Protein AF-A0A3M1B9Y8-F1 (afdb_monomer)

Secondary structure (DSSP, 8-state):
----SS--HHHHHHHHHHHHHHHHHHHHTT-S-SSEEEE--PPPHHHHHHTHHHHHHHHHHHHT--SSSEEEEEEEEETTTEEEEEEEEEEE-SHHHHHHHTT-HHHHHHHHHHHHHHHHH-TTTHHHHTT-HIIIIIS-HHHHHHHHHHHHHHHH-TT----GGG---TT--HHHHHHHHHHHHHHHHHHTT--SS--HHHHTTPPPPPPEEEEE---HHHHHHTTT--EEEEEHHHHHT-----S-----SSHHHHHH-

Sequence (261 aa):
MVKSRWLDPEALIARLCTRCQRQRAAWLRGEGKWPLRFSLGVPTEREAQQHLDWMRQWVEAWNRWSGPGRIEWAERRWSSLGRQQVPERIVFDSPIEAMTACGLEGPWRTAEERLARIRECWPVLAPHAARNWTVLAEWQEEDFERLWQLLDWLLTHPDSGLLIRQLPVPGVDGKWLEGHRRVVTDWLARLQGREGSEDLYALAGLRRLPARLRLRFLDANLRCRLGGLGDIEAPVDDIAALDLPLACVFIVENLQTGLAF

Nearest PDB structures (foldseek):
  8b7f-assembly1_B  TM=7.962E-01  e=9.613E-15  Corynebacterium glutamicum ATCC 13032
  7til-assembly1_B  TM=7.081E-01  e=1.003E-07  Pseudomonas aeruginosa PA14
  7til-assembly1_A  TM=6.936E-01  e=6.756E-07  Pseudomonas aeruginosa PA14
  8q72-assembly1_N  TM=8.453E-01  e=9.403E-04  Escherichia coli
  7t3c-assembly1_C  TM=1.919E-01  e=4.252E+00  Homo sapiens

pLDDT: mean 92.35, std 8.06, range [30.42, 98.62]

Solvent-accessible surface area (backbone atoms only — not comparable to full-atom values): 15239 Å² total; per-residue (Å²): 131,82,77,69,73,51,49,48,73,68,59,43,39,57,53,45,43,56,48,45,74,76,37,47,39,44,44,72,70,74,43,83,79,73,58,44,74,43,75,24,40,70,72,51,67,69,53,39,69,76,35,50,69,58,49,53,51,48,45,49,54,59,71,67,59,82,62,63,51,50,75,43,71,40,84,43,82,32,96,90,72,43,78,42,80,39,61,38,31,41,34,25,76,46,70,62,37,53,32,41,55,58,75,34,44,66,40,46,51,44,27,51,54,50,45,50,54,36,40,71,79,39,56,88,44,30,76,60,52,40,65,38,51,57,66,37,40,67,50,53,68,70,59,47,50,38,50,50,53,47,50,55,50,35,72,76,38,45,70,64,57,40,42,69,80,65,50,95,43,80,86,50,41,68,68,55,42,66,78,42,42,66,60,54,35,59,50,49,26,56,74,69,70,52,85,66,91,71,50,55,45,71,70,39,24,36,40,73,82,73,63,65,44,78,48,72,54,85,51,68,68,61,13,55,76,54,79,59,54,41,73,48,72,44,40,47,70,63,58,72,67,56,92,64,96,73,91,77,83,86,88,64,90,50,66,69,63,54,69,71,106

Foldseek 3Di:
DPPPLADALVNVLVVLVVVCLVCQLQQLVVHDDPWDKDFRHDDDLVVCVVQVVVQVVRQVSVVPDPAAWDFDWDWDADPVPGTDIHGTMTIHGGSLSSCRSNVNNQLSVQLSVLLVVCCVPPVQCSSVSSNVSCLRRVDDPVLNVLLVQVLVQLVVQVQVQAAQCPPPRPPRDPVSCVVCQVVSQCSLCRSVVNPDPDGPCNRSSYHDDADKDWDADPDQVQCVVVVNDGIDIDGPVVVVPDPDPDPDDDDDPDPVVRVVD

Mean predicted aligned error: 7.07 Å

Structure (mmCIF, N/CA/C/O backbone):
data_AF-A0A3M1B9Y8-F1
#
_entry.id   AF-A0A3M1B9Y8-F1
#
loop_
_atom_site.group_PDB
_atom_site.id
_atom_site.type_symbol
_atom_site.label_atom_id
_atom_site.label_alt_id
_atom_site.label_comp_id
_atom_site.label_asym_id
_atom_site.label_entity_id
_atom_site.label_seq_id
_atom_site.pdbx_PDB_ins_code
_atom_site.Cartn_x
_atom_site.Cartn_y
_atom_site.Cartn_z
_atom_site.occupancy
_atom_site.B_iso_or_equiv
_atom_site.auth_seq_id
_atom_site.auth_comp_id
_atom_site.auth_asym_id
_atom_site.auth_atom_id
_atom_site.pdbx_PDB_model_num
ATOM 1 N N . MET A 1 1 ? 0.553 16.809 -26.753 1.00 34.81 1 MET A N 1
ATOM 2 C CA . MET A 1 1 ? 1.989 16.452 -26.743 1.00 34.81 1 MET A CA 1
ATOM 3 C C . MET A 1 1 ? 2.278 15.575 -27.945 1.00 34.81 1 MET A C 1
ATOM 5 O O . MET A 1 1 ? 1.736 14.478 -28.031 1.00 34.81 1 MET A O 1
ATOM 9 N N . VAL A 1 2 ? 3.060 16.079 -28.899 1.00 30.42 2 VAL A N 1
ATOM 10 C CA . VAL A 1 2 ? 3.526 15.295 -30.049 1.00 30.42 2 VAL A CA 1
ATOM 11 C C . VAL A 1 2 ? 4.364 14.145 -29.492 1.00 30.42 2 VAL A C 1
ATOM 13 O O . VAL A 1 2 ? 5.296 14.385 -28.729 1.00 30.42 2 VAL A O 1
ATOM 16 N N . LYS A 1 3 ? 4.004 12.891 -29.795 1.00 42.44 3 LYS A N 1
ATOM 17 C CA . LYS A 1 3 ? 4.869 11.747 -29.482 1.00 42.44 3 LYS A CA 1
ATOM 18 C C . LYS A 1 3 ? 6.193 12.016 -30.185 1.00 42.44 3 LYS A C 1
ATOM 20 O O . LYS A 1 3 ? 6.237 11.905 -31.407 1.00 42.44 3 LYS A O 1
ATOM 25 N N . SER A 1 4 ? 7.238 12.369 -29.434 1.00 55.09 4 SER A N 1
ATOM 26 C CA . SER A 1 4 ? 8.584 12.363 -29.997 1.00 55.09 4 SER A CA 1
ATOM 27 C C . SER A 1 4 ? 8.794 10.982 -30.608 1.00 55.09 4 SER A C 1
ATOM 29 O O . SER A 1 4 ? 8.608 9.954 -29.936 1.00 55.09 4 SER A O 1
ATOM 31 N N . ARG A 1 5 ? 9.037 10.977 -31.921 1.00 73.31 5 ARG A N 1
ATOM 32 C CA . ARG A 1 5 ? 9.241 9.770 -32.727 1.00 73.31 5 ARG A CA 1
ATOM 33 C C . ARG A 1 5 ? 10.506 9.034 -32.290 1.00 73.31 5 ARG A C 1
ATOM 35 O O . ARG A 1 5 ? 10.598 7.829 -32.497 1.00 73.31 5 ARG A O 1
ATOM 42 N N . TRP A 1 6 ? 11.412 9.759 -31.640 1.00 87.25 6 TRP A N 1
ATOM 43 C CA . TRP A 1 6 ? 12.681 9.294 -31.116 1.00 87.25 6 TRP A CA 1
ATOM 44 C C . TRP A 1 6 ? 12.694 9.424 -29.603 1.00 87.25 6 TRP A C 1
ATOM 46 O O . TRP A 1 6 ? 12.270 10.438 -29.042 1.00 87.25 6 TRP A O 1
ATOM 56 N N . LEU A 1 7 ? 13.126 8.361 -28.947 1.00 92.19 7 LEU A N 1
ATOM 57 C CA . LEU A 1 7 ? 13.156 8.266 -27.504 1.00 92.19 7 LEU A CA 1
ATOM 58 C C . LEU A 1 7 ? 14.585 8.509 -27.045 1.00 92.19 7 LEU A C 1
ATOM 60 O O . LEU A 1 7 ? 15.467 7.717 -27.367 1.00 92.19 7 LEU A O 1
ATOM 64 N N . ASP A 1 8 ? 14.817 9.599 -26.330 1.00 92.88 8 ASP A N 1
ATOM 65 C CA . ASP A 1 8 ? 16.015 9.748 -25.510 1.00 92.88 8 ASP A CA 1
ATOM 66 C C . ASP A 1 8 ? 15.822 9.012 -24.162 1.00 92.88 8 ASP A C 1
ATOM 68 O O . ASP A 1 8 ? 14.712 8.538 -23.861 1.00 92.88 8 ASP A O 1
ATOM 72 N N . PRO A 1 9 ? 16.889 8.853 -23.360 1.00 95.00 9 PRO A N 1
ATOM 73 C CA . PRO A 1 9 ? 16.794 8.187 -22.065 1.00 95.00 9 PRO A CA 1
ATOM 74 C C . PRO A 1 9 ? 15.772 8.807 -21.102 1.00 95.00 9 PRO A C 1
ATOM 76 O O . PRO A 1 9 ? 15.058 8.077 -20.416 1.00 95.00 9 PRO A O 1
ATOM 79 N N . GLU A 1 10 ? 15.636 10.132 -21.068 1.00 93.38 10 GLU A N 1
ATOM 80 C CA . GLU A 1 10 ? 14.702 10.817 -20.166 1.00 93.38 10 GLU A CA 1
ATOM 81 C C . GLU A 1 10 ? 13.241 10.525 -20.548 1.00 93.38 10 GLU A C 1
ATOM 83 O O . GLU A 1 10 ? 12.422 10.122 -19.714 1.00 93.38 10 GLU A O 1
ATOM 88 N N . ALA A 1 11 ? 12.920 10.621 -21.838 1.00 93.31 11 ALA A N 1
ATOM 89 C CA . ALA A 1 11 ? 11.615 10.281 -22.382 1.00 93.31 11 ALA A CA 1
ATOM 90 C C . ALA A 1 11 ? 11.293 8.788 -22.218 1.00 93.31 11 ALA A C 1
ATOM 92 O O . ALA A 1 11 ? 10.123 8.431 -22.023 1.00 93.31 11 ALA A O 1
ATOM 93 N N . LEU A 1 12 ? 12.300 7.907 -22.287 1.00 95.12 12 LEU A N 1
ATOM 94 C CA . LEU A 1 12 ? 12.136 6.497 -21.938 1.00 95.12 12 LEU A CA 1
ATOM 95 C C . LEU A 1 12 ? 11.718 6.358 -20.478 1.00 95.12 12 LEU A C 1
ATOM 97 O O . LEU A 1 12 ? 10.695 5.720 -20.223 1.00 95.12 12 LEU A O 1
ATOM 101 N N . ILE A 1 13 ? 12.470 6.948 -19.545 1.00 95.81 13 ILE A N 1
ATOM 102 C CA . ILE A 1 13 ? 12.186 6.849 -18.111 1.00 95.81 13 ILE A CA 1
ATOM 103 C C . ILE A 1 13 ? 10.788 7.374 -17.795 1.00 95.81 13 ILE A C 1
ATOM 105 O O . ILE A 1 13 ? 10.023 6.681 -17.132 1.00 95.81 13 ILE A O 1
ATOM 109 N N . ALA A 1 14 ? 10.376 8.514 -18.352 1.00 95.38 14 ALA A N 1
ATOM 110 C CA . ALA A 1 14 ? 9.024 9.039 -18.152 1.00 95.38 14 ALA A CA 1
ATOM 111 C C . ALA A 1 14 ? 7.926 8.052 -18.612 1.00 95.38 14 ALA A C 1
ATOM 113 O O . ALA A 1 14 ? 6.922 7.827 -17.918 1.00 95.38 14 ALA A O 1
ATOM 114 N N . ARG A 1 15 ? 8.117 7.409 -19.776 1.00 95.19 15 ARG A N 1
ATOM 115 C CA . ARG A 1 15 ? 7.198 6.368 -20.274 1.00 95.19 15 ARG A CA 1
ATOM 116 C C . ARG A 1 15 ? 7.235 5.112 -19.406 1.00 95.19 15 ARG A C 1
ATOM 118 O O . ARG A 1 15 ? 6.181 4.513 -19.179 1.00 95.19 15 ARG A O 1
ATOM 125 N N . LEU A 1 16 ? 8.415 4.717 -18.935 1.00 96.12 16 LEU A N 1
ATOM 126 C CA . LEU A 1 16 ? 8.606 3.553 -18.081 1.00 96.12 16 LEU A CA 1
ATOM 127 C C . LEU A 1 16 ? 7.946 3.771 -16.719 1.00 96.12 16 LEU A C 1
ATOM 129 O O . LEU A 1 16 ? 7.103 2.961 -16.356 1.00 96.12 16 LEU A O 1
ATOM 133 N N . CYS A 1 17 ? 8.172 4.910 -16.058 1.00 96.69 17 CYS A N 1
ATOM 134 C CA . CYS A 1 17 ? 7.520 5.298 -14.802 1.00 96.69 17 CYS A CA 1
ATOM 135 C C . CYS A 1 17 ? 5.992 5.215 -14.909 1.00 96.69 17 CYS A C 1
ATOM 137 O O . CYS A 1 17 ? 5.333 4.612 -14.061 1.00 96.69 17 CYS A O 1
ATOM 139 N N . THR A 1 18 ? 5.421 5.742 -15.998 1.00 96.69 18 THR A N 1
ATOM 140 C CA . THR A 1 18 ? 3.973 5.663 -16.256 1.00 96.69 18 THR A CA 1
ATOM 141 C C . THR A 1 18 ? 3.497 4.210 -16.376 1.00 96.69 18 THR A C 1
ATOM 143 O O . THR A 1 18 ? 2.416 3.853 -15.900 1.00 96.69 18 THR A O 1
ATOM 146 N N . ARG A 1 19 ? 4.284 3.346 -17.027 1.00 96.38 19 ARG A N 1
ATOM 147 C CA . ARG A 1 19 ? 3.964 1.922 -17.175 1.00 96.38 19 ARG A CA 1
ATOM 148 C C . ARG A 1 19 ? 4.102 1.175 -15.848 1.00 96.38 19 ARG A C 1
ATOM 150 O O . ARG A 1 19 ? 3.191 0.421 -15.517 1.00 96.38 19 ARG A O 1
ATOM 157 N N . CYS A 1 20 ? 5.168 1.431 -15.092 1.00 96.50 20 CYS A N 1
ATOM 158 C CA . CYS A 1 20 ? 5.420 0.887 -13.761 1.00 96.50 20 CYS A CA 1
ATOM 159 C C . CYS A 1 20 ? 4.264 1.213 -12.811 1.00 96.50 20 CYS A C 1
ATOM 161 O O . CYS A 1 20 ? 3.666 0.305 -12.246 1.00 96.50 20 CYS A O 1
ATOM 163 N N . GLN A 1 21 ? 3.838 2.476 -12.721 1.00 95.94 21 GLN A N 1
ATOM 164 C CA . GLN A 1 21 ? 2.700 2.876 -11.880 1.00 95.94 21 GLN A CA 1
ATOM 165 C C . GLN A 1 21 ? 1.408 2.113 -12.214 1.00 95.94 21 GLN A C 1
ATOM 167 O O . GLN A 1 21 ? 0.672 1.712 -11.314 1.00 95.94 21 GLN A O 1
ATOM 172 N N . ARG A 1 22 ? 1.139 1.879 -13.505 1.00 96.31 22 ARG A N 1
ATOM 173 C CA . ARG A 1 22 ? -0.069 1.175 -13.970 1.00 96.31 22 ARG A CA 1
ATOM 174 C C . ARG A 1 22 ? -0.002 -0.339 -13.792 1.00 96.31 22 ARG A C 1
ATOM 176 O O . ARG A 1 22 ? -1.044 -0.971 -13.660 1.00 96.31 22 ARG A O 1
ATOM 183 N N . GLN A 1 23 ? 1.191 -0.923 -13.861 1.00 96.69 23 GLN A N 1
ATOM 184 C CA . GLN A 1 23 ? 1.377 -2.374 -13.949 1.00 96.69 23 GLN A CA 1
ATOM 185 C C . GLN A 1 23 ? 2.004 -2.993 -12.696 1.00 96.69 23 GLN A C 1
ATOM 187 O O . GLN A 1 23 ? 1.941 -4.210 -12.564 1.00 96.69 23 GLN A O 1
ATOM 192 N N . ARG A 1 24 ? 2.526 -2.199 -11.749 1.00 96.69 24 ARG A N 1
ATOM 193 C CA . ARG A 1 24 ? 3.191 -2.683 -10.522 1.00 96.69 24 ARG A CA 1
ATOM 194 C C . ARG A 1 24 ? 2.396 -3.760 -9.790 1.00 96.69 24 ARG A C 1
ATOM 196 O O . ARG A 1 24 ? 2.950 -4.785 -9.427 1.00 96.69 24 ARG A O 1
ATOM 203 N N . ALA A 1 25 ? 1.080 -3.582 -9.666 1.00 97.12 25 ALA A N 1
ATOM 204 C CA . ALA A 1 25 ? 0.218 -4.554 -9.002 1.00 97.12 25 ALA A CA 1
ATOM 205 C C . ALA A 1 25 ? 0.116 -5.885 -9.763 1.00 97.12 25 ALA A C 1
ATOM 207 O O . ALA A 1 25 ? 0.020 -6.935 -9.143 1.00 97.12 25 ALA A O 1
ATOM 208 N N . ALA A 1 26 ? 0.101 -5.845 -11.097 1.00 97.19 26 ALA A N 1
ATOM 209 C CA . ALA A 1 26 ? 0.110 -7.044 -11.933 1.00 97.19 26 ALA A CA 1
ATOM 210 C C . ALA A 1 26 ? 1.479 -7.733 -11.867 1.00 97.19 26 ALA A C 1
ATOM 212 O O . ALA A 1 26 ? 1.560 -8.929 -11.613 1.00 97.19 26 ALA A O 1
ATOM 213 N N . TRP A 1 27 ? 2.557 -6.960 -11.985 1.00 97.50 27 TRP A N 1
ATOM 214 C CA . TRP A 1 27 ? 3.925 -7.467 -11.899 1.00 97.50 27 TRP A CA 1
ATOM 215 C C . TRP A 1 27 ? 4.222 -8.136 -10.550 1.00 97.50 27 TRP A C 1
ATOM 217 O O . TRP A 1 27 ? 4.800 -9.216 -10.536 1.00 97.50 27 TRP A O 1
ATOM 227 N N . LEU A 1 28 ? 3.741 -7.575 -9.433 1.00 97.38 28 LEU A N 1
ATOM 228 C CA . LEU A 1 28 ? 3.853 -8.178 -8.094 1.00 97.38 28 LEU A CA 1
ATOM 229 C C . LEU A 1 28 ? 3.115 -9.525 -7.976 1.00 97.38 28 LEU A C 1
ATOM 231 O O . LEU A 1 28 ? 3.475 -10.385 -7.170 1.00 97.38 28 LEU A O 1
ATOM 235 N N . ARG A 1 29 ? 2.074 -9.737 -8.789 1.00 95.44 29 ARG A N 1
ATOM 236 C CA . ARG A 1 29 ? 1.363 -11.021 -8.895 1.00 95.44 29 ARG A CA 1
ATOM 237 C C . ARG A 1 29 ? 2.036 -12.003 -9.862 1.00 95.44 29 ARG A C 1
ATOM 239 O O . ARG A 1 29 ? 1.495 -13.077 -10.092 1.00 95.44 29 ARG A O 1
ATOM 246 N N . GLY A 1 30 ? 3.193 -11.654 -10.428 1.00 94.62 30 GLY A N 1
ATOM 247 C CA . GLY A 1 30 ? 3.855 -12.443 -11.471 1.00 94.62 30 GLY A CA 1
ATOM 248 C C . GLY A 1 30 ? 3.163 -12.350 -12.835 1.00 94.62 30 GLY A C 1
ATOM 249 O O . GLY A 1 30 ? 3.464 -13.126 -13.738 1.00 94.62 30 GLY A O 1
ATOM 250 N N . GLU A 1 31 ? 2.230 -11.412 -13.006 1.00 94.62 31 GLU A N 1
ATOM 251 C CA . GLU A 1 31 ? 1.553 -11.165 -14.275 1.00 94.62 31 GLU A CA 1
ATOM 252 C C . GLU A 1 31 ? 2.365 -10.189 -15.144 1.00 94.62 31 GLU A C 1
ATOM 254 O O . GLU A 1 31 ? 3.222 -9.434 -14.680 1.00 94.62 31 GLU A O 1
ATOM 259 N N . GLY A 1 32 ? 2.037 -10.141 -16.434 1.00 91.56 32 GLY A N 1
ATOM 260 C CA . GLY A 1 32 ? 2.644 -9.222 -17.393 1.00 91.56 32 GLY A CA 1
ATOM 261 C C . GLY A 1 32 ? 3.361 -9.945 -18.525 1.00 91.56 32 GLY A C 1
ATOM 262 O O . GLY A 1 32 ? 3.569 -11.153 -18.501 1.00 91.56 32 GLY A O 1
ATOM 263 N N . LYS A 1 33 ? 3.702 -9.188 -19.569 1.00 94.06 33 LYS A N 1
ATOM 264 C CA . LYS A 1 33 ? 4.445 -9.703 -20.723 1.00 94.06 33 LYS A CA 1
ATOM 265 C C . LYS A 1 33 ? 5.882 -9.219 -20.635 1.00 94.06 33 LYS A C 1
ATOM 267 O O . LYS A 1 33 ? 6.115 -8.016 -20.761 1.00 94.06 33 LYS A O 1
ATOM 272 N N . TRP A 1 34 ? 6.798 -10.163 -20.466 1.00 95.56 34 TRP A N 1
ATOM 273 C CA . TRP A 1 34 ? 8.235 -9.936 -20.388 1.00 95.56 34 TRP A CA 1
ATOM 274 C C . TRP A 1 34 ? 8.958 -10.661 -21.536 1.00 95.56 34 TRP A C 1
ATOM 276 O O . TRP A 1 34 ? 8.451 -11.667 -22.038 1.00 95.56 34 TRP A O 1
ATOM 286 N N . PRO A 1 35 ? 10.102 -10.141 -22.007 1.00 97.19 35 PRO A N 1
ATOM 287 C CA . PRO A 1 35 ? 10.725 -8.894 -21.568 1.00 97.19 35 PRO A CA 1
ATOM 288 C C . PRO A 1 35 ? 10.017 -7.656 -22.153 1.00 97.19 35 PRO A C 1
ATOM 290 O O . PRO A 1 35 ? 9.386 -7.716 -23.220 1.00 97.19 35 PRO A O 1
ATOM 293 N N . LEU A 1 36 ? 10.107 -6.519 -21.457 1.00 97.00 36 LEU A N 1
ATOM 294 C CA . LEU A 1 36 ? 9.589 -5.245 -21.951 1.00 97.00 36 LEU A CA 1
ATOM 295 C C . LEU A 1 36 ? 10.527 -4.681 -23.009 1.00 97.00 36 LEU A C 1
ATOM 297 O O . LEU A 1 36 ? 11.712 -4.503 -22.765 1.00 97.00 36 LEU A O 1
ATOM 301 N N . ARG A 1 37 ? 9.975 -4.346 -24.177 1.00 96.69 37 ARG A N 1
ATOM 302 C CA . ARG A 1 37 ? 10.737 -3.798 -25.303 1.00 96.69 37 ARG A CA 1
ATOM 303 C C . ARG A 1 37 ? 10.236 -2.409 -25.655 1.00 96.69 37 ARG A C 1
ATOM 305 O O . ARG A 1 37 ? 9.051 -2.238 -25.953 1.00 96.69 37 ARG A O 1
ATOM 312 N N . PHE A 1 38 ? 11.143 -1.440 -25.687 1.00 95.38 38 PHE A N 1
ATOM 313 C CA . PHE A 1 38 ? 10.859 -0.082 -26.141 1.00 95.38 38 PHE A CA 1
ATOM 314 C C . PHE A 1 38 ? 11.672 0.200 -27.396 1.00 95.38 38 PHE A C 1
ATOM 316 O O . PHE A 1 38 ? 12.894 0.113 -27.379 1.00 95.38 38 PHE A O 1
ATOM 323 N N . SER A 1 39 ? 10.991 0.520 -28.499 1.00 94.94 39 SER A N 1
ATOM 324 C CA . SER A 1 39 ? 11.681 1.032 -29.683 1.00 94.94 39 SER A CA 1
ATOM 325 C C . SER A 1 39 ? 12.121 2.464 -29.412 1.00 94.94 39 SER A C 1
ATOM 327 O O . SER A 1 39 ? 11.309 3.286 -28.978 1.00 94.94 39 SER A O 1
ATOM 329 N N . LEU A 1 40 ? 13.394 2.743 -29.682 1.00 94.31 40 LEU A N 1
ATOM 330 C CA . LEU A 1 40 ? 13.995 4.058 -29.469 1.00 94.31 40 LEU A CA 1
ATOM 331 C C . LEU A 1 40 ? 13.750 5.002 -30.654 1.00 94.31 40 LEU A C 1
ATOM 333 O O . LEU A 1 40 ? 14.016 6.194 -30.560 1.00 94.31 40 LEU A O 1
ATOM 337 N N . GLY A 1 41 ? 13.159 4.481 -31.735 1.00 89.06 41 GLY A N 1
ATOM 338 C CA . GLY A 1 41 ? 12.857 5.232 -32.944 1.00 89.06 41 GLY A CA 1
ATOM 339 C C . GLY A 1 41 ? 14.120 5.477 -33.756 1.00 89.06 41 GLY A C 1
ATOM 340 O O . GLY A 1 41 ? 14.730 6.532 -33.663 1.00 89.06 41 GLY A O 1
ATOM 341 N N . VAL A 1 42 ? 14.507 4.512 -34.588 1.00 88.38 42 VAL A N 1
ATOM 342 C CA . VAL A 1 42 ? 15.627 4.714 -35.514 1.00 88.38 42 VAL A CA 1
ATOM 343 C C . VAL A 1 42 ? 15.201 5.721 -36.595 1.00 88.38 42 VAL A C 1
ATOM 345 O O . VAL A 1 42 ? 14.176 5.485 -37.247 1.00 88.38 42 VAL A O 1
ATOM 348 N N . PRO A 1 43 ? 15.932 6.835 -36.799 1.00 87.44 43 PRO A N 1
ATOM 349 C CA . PRO A 1 43 ? 15.611 7.792 -37.853 1.00 87.44 43 PRO A CA 1
ATOM 350 C C . PRO A 1 43 ? 15.811 7.174 -39.244 1.00 87.44 43 PRO A C 1
ATOM 352 O O . PRO A 1 43 ? 16.625 6.272 -39.444 1.00 87.44 43 PRO A O 1
ATOM 355 N N . THR A 1 44 ? 15.058 7.665 -40.225 1.00 88.94 44 THR A N 1
ATOM 356 C CA . THR A 1 44 ? 15.329 7.381 -41.644 1.00 88.94 44 THR A CA 1
ATOM 357 C C . THR A 1 44 ? 16.565 8.152 -42.119 1.00 88.94 44 THR A C 1
ATOM 359 O O . THR A 1 44 ? 16.952 9.140 -41.499 1.00 88.94 44 THR A O 1
ATOM 362 N N . GLU A 1 45 ? 17.163 7.756 -43.248 1.00 87.62 45 GLU A N 1
ATOM 363 C CA . GLU A 1 45 ? 18.329 8.456 -43.820 1.00 87.62 45 GLU A CA 1
ATOM 364 C C . GLU A 1 45 ? 18.065 9.956 -44.023 1.00 87.62 45 GLU A C 1
ATOM 366 O O . GLU A 1 45 ? 18.876 10.791 -43.629 1.00 87.62 45 GLU A O 1
ATOM 371 N N . ARG A 1 46 ? 16.890 10.309 -44.559 1.00 88.94 46 ARG A N 1
ATOM 372 C CA . ARG A 1 46 ? 16.484 11.705 -44.775 1.00 88.94 46 ARG A CA 1
ATOM 373 C C . ARG A 1 46 ? 16.396 12.493 -43.466 1.00 88.94 46 ARG A C 1
ATOM 375 O O . ARG A 1 46 ? 16.834 13.636 -43.413 1.00 88.94 46 ARG A O 1
ATOM 382 N N . GLU A 1 47 ? 15.835 11.897 -42.419 1.00 89.12 47 GLU A N 1
ATOM 383 C CA . GLU A 1 47 ? 15.704 12.548 -41.110 1.00 89.12 47 GLU A CA 1
ATOM 384 C C . GLU A 1 47 ? 17.061 12.714 -40.426 1.00 89.12 47 GLU A C 1
ATOM 386 O O . GLU A 1 47 ? 17.338 13.768 -39.860 1.00 89.12 47 GLU A O 1
ATOM 391 N N . ALA A 1 48 ? 17.927 11.703 -40.526 1.00 87.00 48 ALA A N 1
ATOM 392 C CA . ALA A 1 48 ? 19.285 11.767 -40.006 1.00 87.00 48 ALA A CA 1
ATOM 393 C C . ALA A 1 48 ? 20.098 12.884 -40.680 1.00 87.00 48 ALA A C 1
ATOM 395 O O . ALA A 1 48 ? 20.779 13.636 -39.991 1.00 87.00 48 ALA A O 1
ATOM 396 N N . GLN A 1 49 ? 19.976 13.048 -42.004 1.00 87.62 49 GLN A N 1
ATOM 397 C CA . GLN A 1 49 ? 20.608 14.154 -42.737 1.00 87.62 49 GLN A CA 1
ATOM 398 C C . GLN A 1 49 ? 20.091 15.529 -42.290 1.00 87.62 49 GLN A C 1
ATOM 400 O O . GLN A 1 49 ? 20.868 16.472 -42.169 1.00 87.62 49 GLN A O 1
ATOM 405 N N . GLN A 1 50 ? 18.782 15.654 -42.053 1.00 90.19 50 GLN A N 1
ATOM 406 C CA . GLN A 1 50 ? 18.156 16.915 -41.641 1.00 90.19 50 GLN A CA 1
ATOM 407 C C . GLN A 1 50 ? 18.481 17.297 -40.189 1.00 90.19 50 GLN A C 1
ATOM 409 O O . GLN A 1 50 ? 18.429 18.475 -39.842 1.00 90.19 50 GLN A O 1
ATOM 414 N N . HIS A 1 51 ? 18.828 16.319 -39.348 1.00 87.94 51 HIS A N 1
ATOM 415 C CA . HIS A 1 51 ? 19.011 16.490 -37.906 1.00 87.94 51 HIS A CA 1
ATOM 416 C C . HIS A 1 51 ? 20.306 15.830 -37.395 1.00 87.94 51 HIS A C 1
ATOM 418 O O . HIS A 1 51 ? 20.290 15.094 -36.409 1.00 87.94 51 HIS A O 1
ATOM 424 N N . LEU A 1 52 ? 21.440 16.098 -38.053 1.00 86.69 52 LEU A N 1
ATOM 425 C CA . LEU A 1 52 ? 22.727 15.449 -37.751 1.00 86.69 52 LEU A CA 1
ATOM 426 C C . LEU A 1 52 ? 23.209 15.658 -36.312 1.00 86.69 52 LEU A C 1
ATOM 428 O O . LEU A 1 52 ? 23.610 14.697 -35.655 1.00 86.69 52 LEU A O 1
ATOM 432 N N . ASP A 1 53 ? 23.166 16.893 -35.809 1.00 89.25 53 ASP A N 1
ATOM 433 C CA . ASP A 1 53 ? 23.640 17.195 -34.453 1.00 89.25 53 ASP A CA 1
ATOM 434 C C . ASP A 1 53 ? 22.768 16.527 -33.393 1.00 89.25 53 ASP A C 1
ATOM 436 O O . ASP A 1 53 ? 23.284 15.944 -32.439 1.00 89.25 53 ASP A O 1
ATOM 440 N N . TRP A 1 54 ? 21.450 16.533 -33.605 1.00 89.56 54 TRP A N 1
ATOM 441 C CA . TRP A 1 54 ? 20.515 15.814 -32.749 1.00 89.56 54 TRP A CA 1
ATOM 442 C C . TRP A 1 54 ? 20.787 14.305 -32.777 1.00 89.56 54 TRP A C 1
ATOM 444 O O . TRP A 1 54 ? 20.869 13.691 -31.718 1.00 89.56 54 TRP A O 1
ATOM 454 N N . MET A 1 55 ? 20.998 13.707 -33.956 1.00 89.19 55 MET A N 1
ATOM 455 C CA . MET A 1 55 ? 21.289 12.274 -34.079 1.00 89.19 55 MET A CA 1
ATOM 456 C C . MET A 1 55 ? 22.558 11.898 -33.303 1.00 89.19 55 MET A C 1
ATOM 458 O O . MET A 1 55 ? 22.559 10.901 -32.581 1.00 89.19 55 MET A O 1
ATOM 462 N N . ARG A 1 56 ? 23.624 12.702 -33.415 1.00 89.75 56 ARG A N 1
ATOM 463 C CA . ARG A 1 56 ? 24.874 12.494 -32.667 1.00 89.75 56 ARG A CA 1
ATOM 464 C C . ARG A 1 56 ? 24.651 12.576 -31.160 1.00 89.75 56 ARG A C 1
ATOM 466 O O . ARG A 1 56 ? 25.099 11.690 -30.442 1.00 89.75 56 ARG A O 1
ATOM 473 N N . GLN A 1 57 ? 23.937 13.601 -30.689 1.00 92.62 57 GLN A N 1
ATOM 474 C CA . GLN A 1 57 ? 23.615 13.764 -29.267 1.00 92.62 57 GLN A CA 1
ATOM 475 C C . GLN A 1 57 ? 22.749 12.617 -28.741 1.00 92.62 57 GLN A C 1
ATOM 477 O O . GLN A 1 57 ? 22.986 12.121 -27.645 1.00 92.62 57 GLN A O 1
ATOM 482 N N . TRP A 1 58 ? 21.778 12.164 -29.531 1.00 93.94 58 TRP A N 1
ATOM 483 C CA . TRP A 1 58 ? 20.898 11.055 -29.183 1.00 93.94 58 TRP A CA 1
ATOM 484 C C . TRP A 1 58 ? 21.657 9.726 -29.082 1.00 93.94 58 TRP A C 1
ATOM 486 O O . TRP A 1 58 ? 21.519 9.027 -28.080 1.00 93.94 58 TRP A O 1
ATOM 496 N N . VAL A 1 59 ? 22.509 9.396 -30.061 1.00 93.88 59 VAL A N 1
ATOM 497 C CA . VAL A 1 59 ? 23.388 8.211 -29.999 1.00 93.88 59 VAL A CA 1
ATOM 498 C C . VAL A 1 59 ? 24.313 8.283 -28.784 1.00 93.88 59 VAL A C 1
ATOM 500 O O . VAL A 1 59 ? 24.433 7.311 -28.044 1.00 93.88 59 VAL A O 1
ATOM 503 N N . GLU A 1 60 ? 24.927 9.441 -28.543 1.00 94.81 60 GLU A N 1
ATOM 504 C CA . GLU A 1 60 ? 25.827 9.645 -27.409 1.00 94.81 60 GLU A CA 1
ATOM 505 C C . GLU A 1 60 ? 25.106 9.520 -26.058 1.00 94.81 60 GLU A C 1
ATOM 507 O O . GLU A 1 60 ? 25.644 8.928 -25.123 1.00 94.81 60 GLU A O 1
ATOM 512 N N . ALA A 1 61 ? 23.866 10.005 -25.951 1.00 95.38 61 ALA A N 1
ATOM 513 C CA . ALA A 1 61 ? 23.046 9.831 -24.755 1.00 95.38 61 ALA A CA 1
ATOM 514 C C . ALA A 1 61 ? 22.795 8.345 -24.447 1.00 95.38 61 ALA A C 1
ATOM 516 O O . ALA A 1 61 ? 22.866 7.940 -23.288 1.00 95.38 61 ALA A O 1
ATOM 517 N N . TRP A 1 62 ? 22.562 7.522 -25.475 1.00 95.94 62 TRP A N 1
ATOM 518 C CA . TRP A 1 62 ? 22.416 6.072 -25.318 1.00 95.94 62 TRP A CA 1
ATOM 519 C C . TRP A 1 62 ? 23.741 5.346 -25.070 1.00 95.94 62 TRP A C 1
ATOM 521 O O . TRP A 1 62 ? 23.745 4.365 -24.335 1.00 95.94 62 TRP A O 1
ATOM 531 N N . ASN A 1 63 ? 24.868 5.826 -25.601 1.00 95.19 63 ASN A N 1
ATOM 532 C CA . ASN A 1 63 ? 26.192 5.292 -25.250 1.00 95.19 63 ASN A CA 1
ATOM 533 C C . ASN A 1 63 ? 26.542 5.533 -23.775 1.00 95.19 63 ASN A C 1
ATOM 535 O O . ASN A 1 63 ? 27.197 4.704 -23.152 1.00 95.19 63 ASN A O 1
ATOM 539 N N . ARG A 1 64 ? 26.105 6.666 -23.214 1.00 95.81 64 ARG A N 1
ATOM 540 C CA . ARG A 1 64 ? 26.315 7.021 -21.800 1.00 95.81 64 ARG A CA 1
ATOM 541 C C . ARG A 1 64 ? 25.305 6.387 -20.850 1.00 95.81 64 ARG A C 1
ATOM 543 O O . ARG A 1 64 ? 25.424 6.571 -19.641 1.00 95.81 64 ARG A O 1
ATOM 550 N N . TRP A 1 65 ? 24.302 5.683 -21.370 1.00 95.19 65 TRP A N 1
ATOM 551 C CA . TRP A 1 65 ? 23.313 5.011 -20.542 1.00 95.19 65 TRP A CA 1
ATOM 552 C C . TRP A 1 65 ? 23.985 3.954 -19.662 1.00 95.19 65 TRP A C 1
ATOM 554 O O . TRP A 1 65 ? 24.541 2.975 -20.153 1.00 95.19 65 TRP A O 1
ATOM 564 N N . SER A 1 66 ? 23.895 4.150 -18.350 1.00 93.06 66 SER A N 1
ATOM 565 C CA . SER A 1 66 ? 24.405 3.234 -17.325 1.00 93.06 66 SER A CA 1
ATOM 566 C C . SER A 1 66 ? 23.292 2.600 -16.485 1.00 93.06 66 SER A C 1
ATOM 568 O O . SER A 1 66 ? 23.572 1.897 -15.515 1.00 93.06 66 SER A O 1
ATOM 570 N N . GLY A 1 67 ? 22.028 2.868 -16.829 1.00 92.56 67 GLY A N 1
ATOM 571 C CA . GLY A 1 67 ? 20.873 2.294 -16.151 1.00 92.56 67 GLY A CA 1
ATOM 572 C C . GLY A 1 67 ? 20.646 0.822 -16.518 1.00 92.56 67 GLY A C 1
ATOM 573 O O . GLY A 1 67 ? 21.296 0.289 -17.420 1.00 92.56 67 GLY A O 1
ATOM 574 N N . PRO A 1 68 ? 19.702 0.149 -15.843 1.00 95.38 68 PRO A N 1
ATOM 575 C CA . PRO A 1 68 ? 19.386 -1.244 -16.131 1.00 95.38 68 PRO A CA 1
ATOM 576 C C . PRO A 1 68 ? 18.729 -1.397 -17.511 1.00 95.38 68 PRO A C 1
ATOM 578 O O . PRO A 1 68 ? 18.293 -0.425 -18.137 1.00 95.38 68 PRO A O 1
ATOM 581 N N . GLY A 1 69 ? 18.636 -2.645 -17.963 1.00 95.75 69 GLY A N 1
ATOM 582 C CA . GLY A 1 69 ? 18.145 -3.000 -19.288 1.00 95.75 69 GLY A CA 1
ATOM 583 C C . GLY A 1 69 ? 19.250 -3.027 -20.346 1.00 95.75 69 GLY A C 1
ATOM 584 O O . GLY A 1 69 ? 20.243 -2.301 -20.289 1.00 95.75 69 GLY A O 1
ATOM 585 N N . ARG A 1 70 ? 19.073 -3.894 -21.343 1.00 96.81 70 ARG A N 1
ATOM 586 C CA . ARG A 1 70 ? 20.016 -4.082 -22.448 1.00 96.81 70 ARG A CA 1
ATOM 587 C C . ARG A 1 70 ? 19.614 -3.233 -23.646 1.00 96.81 70 ARG A C 1
ATOM 589 O O . ARG A 1 70 ? 18.496 -3.356 -24.146 1.00 96.81 70 ARG A O 1
ATOM 596 N N . ILE A 1 71 ? 20.546 -2.428 -24.151 1.00 97.19 71 ILE A N 1
ATOM 597 C CA . ILE A 1 71 ? 20.371 -1.701 -25.413 1.00 97.19 71 ILE A CA 1
ATOM 598 C C . ILE A 1 71 ? 20.743 -2.622 -26.577 1.00 97.19 71 ILE A C 1
ATOM 600 O O . ILE A 1 71 ? 21.843 -3.171 -26.634 1.00 97.19 71 ILE A O 1
ATOM 604 N N . GLU A 1 72 ? 19.819 -2.773 -27.518 1.00 97.06 72 GLU A N 1
ATOM 605 C CA . GLU A 1 72 ? 20.032 -3.453 -28.790 1.00 97.06 72 GLU A CA 1
ATOM 606 C C . GLU A 1 72 ? 20.420 -2.410 -29.842 1.00 97.06 72 GLU A C 1
ATOM 608 O O . GLU A 1 72 ? 19.640 -1.513 -30.178 1.00 97.06 72 GLU A O 1
ATOM 613 N N . TRP A 1 73 ? 21.648 -2.527 -30.343 1.00 96.31 73 TRP A N 1
ATOM 614 C CA . TRP A 1 73 ? 22.216 -1.652 -31.364 1.00 96.31 73 TRP A CA 1
ATOM 615 C C . TRP A 1 73 ? 22.078 -2.278 -32.747 1.00 96.31 73 TRP A C 1
ATOM 617 O O . TRP A 1 73 ? 22.208 -3.493 -32.905 1.00 96.31 73 TRP A O 1
ATOM 627 N N . ALA A 1 74 ? 21.844 -1.443 -33.756 1.00 94.00 74 ALA A N 1
ATOM 628 C CA . ALA A 1 74 ? 21.730 -1.881 -35.136 1.00 94.00 74 ALA A CA 1
ATOM 629 C C . ALA A 1 74 ? 22.659 -1.0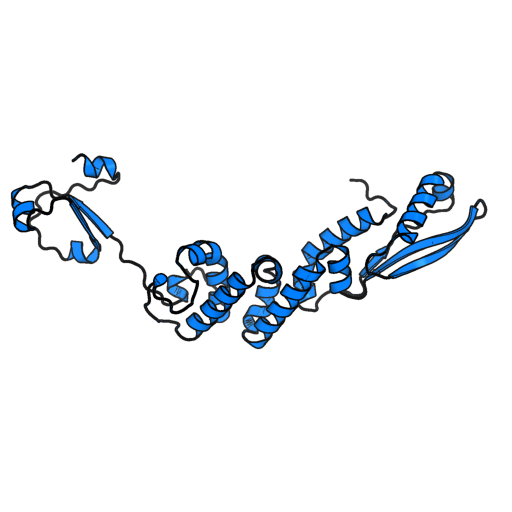85 -36.058 1.00 94.00 74 ALA A C 1
ATOM 631 O O . ALA A 1 74 ? 22.713 0.146 -36.003 1.00 94.00 74 ALA A O 1
ATOM 632 N N . GLU A 1 75 ? 23.320 -1.791 -36.979 1.00 94.81 75 GLU A N 1
ATOM 633 C CA . GLU A 1 75 ? 24.042 -1.159 -38.082 1.00 94.81 75 GLU A CA 1
ATOM 634 C C . GLU A 1 75 ? 23.031 -0.682 -39.140 1.00 94.81 75 GLU A C 1
ATOM 636 O O . GLU A 1 75 ? 22.139 -1.421 -39.579 1.00 94.81 75 GLU A O 1
ATOM 641 N N . ARG A 1 76 ? 23.174 0.569 -39.575 1.00 91.31 76 ARG A N 1
ATOM 642 C CA . ARG A 1 76 ? 22.465 1.152 -40.715 1.00 91.31 76 ARG A CA 1
ATOM 643 C C . ARG A 1 76 ? 23.467 1.614 -41.756 1.00 91.31 76 ARG A C 1
ATOM 645 O O . ARG A 1 76 ? 24.487 2.214 -41.435 1.00 91.31 76 ARG A O 1
ATOM 652 N N . ARG A 1 77 ? 23.168 1.313 -43.019 1.00 91.44 77 ARG A 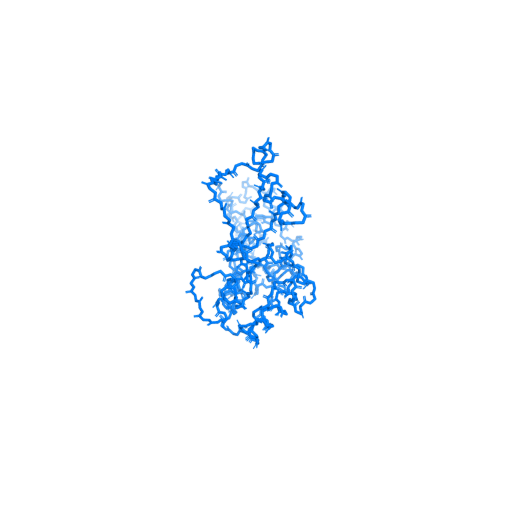N 1
ATOM 653 C CA . ARG A 1 77 ? 23.955 1.745 -44.174 1.00 91.44 77 ARG A CA 1
ATOM 654 C C . ARG A 1 77 ? 23.146 2.770 -44.937 1.00 91.44 77 ARG A C 1
ATOM 656 O O . ARG A 1 77 ? 22.126 2.426 -45.527 1.00 91.44 77 ARG A O 1
ATOM 663 N N . TRP A 1 78 ? 23.603 4.009 -44.893 1.00 90.50 78 TRP A N 1
ATOM 664 C CA . TRP A 1 78 ? 22.997 5.130 -45.591 1.00 90.50 78 TRP A CA 1
ATOM 665 C C . TRP A 1 78 ? 23.941 5.612 -46.678 1.00 90.50 78 TRP A C 1
ATOM 667 O O . TRP A 1 78 ? 25.145 5.729 -46.461 1.00 90.50 78 TRP A O 1
ATOM 677 N N . SER A 1 79 ? 23.396 5.870 -47.858 1.00 86.62 79 SER A N 1
ATOM 678 C CA . SER A 1 79 ? 24.165 6.319 -49.017 1.00 86.62 79 SER A CA 1
ATOM 679 C C . SER A 1 79 ? 24.945 7.611 -48.756 1.00 86.62 79 SER A C 1
ATOM 681 O O . SER A 1 79 ? 26.082 7.736 -49.203 1.00 86.62 79 SER A O 1
ATOM 683 N N . SER A 1 80 ? 24.384 8.536 -47.975 1.00 86.19 80 SER A N 1
ATOM 684 C CA . SER A 1 80 ? 25.001 9.834 -47.686 1.00 86.19 80 SER A CA 1
ATOM 685 C C . SER A 1 80 ? 25.849 9.863 -46.412 1.00 86.19 80 SER A C 1
ATOM 687 O O . SER A 1 80 ? 26.715 10.718 -46.268 1.00 86.19 80 SER A O 1
ATOM 689 N N . LEU A 1 81 ? 25.549 8.992 -45.445 1.00 83.62 81 LEU A N 1
ATOM 690 C CA . LEU A 1 81 ? 26.143 9.008 -44.098 1.00 83.62 81 LEU A CA 1
ATOM 691 C C . LEU A 1 81 ? 26.986 7.759 -43.808 1.00 83.62 81 LEU A C 1
ATOM 693 O O . LEU A 1 81 ? 27.545 7.625 -42.721 1.00 83.62 81 LEU A O 1
ATOM 697 N N . GLY A 1 82 ? 27.096 6.844 -44.769 1.00 90.12 82 GLY A N 1
ATOM 698 C CA . GLY A 1 82 ? 27.857 5.610 -44.640 1.00 90.12 82 GLY A CA 1
ATOM 699 C C . GLY A 1 82 ? 27.268 4.652 -43.604 1.00 90.12 82 GLY A C 1
ATOM 700 O O . GLY A 1 82 ? 26.051 4.525 -43.457 1.00 90.12 82 GLY A O 1
ATOM 701 N N . ARG A 1 83 ? 28.152 3.928 -42.910 1.00 92.00 83 ARG A N 1
ATOM 702 C CA . ARG A 1 83 ? 27.785 2.992 -41.840 1.00 92.00 83 ARG A CA 1
ATOM 703 C C . ARG A 1 83 ? 27.591 3.753 -40.533 1.00 92.00 83 ARG A C 1
ATOM 705 O O . ARG A 1 83 ? 28.501 4.442 -40.089 1.00 92.00 83 ARG A O 1
ATOM 712 N N . GLN A 1 84 ? 26.430 3.586 -39.916 1.00 91.62 84 GLN A N 1
ATOM 713 C CA . GLN A 1 84 ? 26.063 4.193 -38.642 1.00 91.62 84 GLN A CA 1
ATOM 714 C C . GLN A 1 84 ? 25.611 3.099 -37.674 1.00 91.62 84 GLN A C 1
ATOM 716 O O . GLN A 1 84 ? 24.790 2.258 -38.039 1.00 91.62 84 GLN A O 1
ATOM 721 N N . GLN A 1 85 ? 26.135 3.107 -36.449 1.00 93.56 85 GLN A N 1
ATOM 722 C CA . GLN A 1 85 ? 25.604 2.300 -35.349 1.00 93.56 85 GLN A CA 1
ATOM 723 C C . GLN A 1 85 ? 24.589 3.144 -34.588 1.00 93.56 85 GLN A C 1
ATOM 725 O O . GLN A 1 85 ? 24.916 4.235 -34.122 1.00 93.56 85 GLN A O 1
ATOM 730 N N . VAL A 1 86 ? 23.353 2.662 -34.497 1.00 93.69 86 VAL A N 1
ATOM 731 C CA . VAL A 1 86 ? 22.249 3.398 -33.870 1.00 93.69 86 VAL A CA 1
ATOM 732 C C . VAL A 1 86 ? 21.535 2.529 -32.838 1.00 93.69 86 VAL A C 1
ATOM 734 O O . VAL A 1 86 ? 21.365 1.328 -33.069 1.00 93.69 86 VAL A O 1
ATOM 737 N N . PRO A 1 87 ? 21.095 3.107 -31.711 1.00 95.88 87 PRO A N 1
ATOM 738 C CA . PRO A 1 87 ? 20.364 2.365 -30.700 1.00 95.88 87 PRO A CA 1
ATOM 739 C C . PRO A 1 87 ? 18.947 2.104 -31.229 1.00 95.88 87 PRO A C 1
ATOM 741 O O . PRO A 1 87 ? 18.204 3.022 -31.577 1.00 95.88 87 PRO A O 1
ATOM 744 N N . GLU A 1 88 ? 18.568 0.835 -31.361 1.00 95.38 88 GLU A N 1
ATOM 745 C CA . GLU A 1 88 ? 17.297 0.447 -31.977 1.00 95.38 88 GLU A CA 1
ATOM 746 C C . GLU A 1 88 ? 16.203 0.247 -30.928 1.00 95.38 88 GLU A C 1
ATOM 748 O O . GLU A 1 88 ? 15.065 0.724 -31.081 1.00 95.38 88 GLU A O 1
ATOM 753 N N . ARG A 1 89 ? 16.542 -0.474 -29.856 1.00 96.50 89 ARG A N 1
ATOM 754 C CA . ARG A 1 89 ? 15.622 -0.832 -28.775 1.00 96.50 89 ARG A CA 1
ATOM 755 C C . ARG A 1 89 ? 16.354 -0.874 -27.441 1.00 96.50 89 ARG A C 1
ATOM 757 O O . ARG A 1 89 ? 17.551 -1.123 -27.396 1.00 96.50 89 ARG A O 1
ATOM 764 N N . ILE A 1 90 ? 15.605 -0.715 -26.359 1.00 97.25 90 ILE A N 1
ATOM 765 C CA . ILE A 1 90 ? 16.028 -1.154 -25.027 1.00 97.25 90 ILE A CA 1
ATOM 766 C C . ILE A 1 90 ? 15.091 -2.261 -24.539 1.00 97.25 90 ILE A C 1
ATOM 768 O O . ILE A 1 90 ? 13.878 -2.231 -24.807 1.00 97.25 90 ILE A O 1
ATOM 772 N N . VAL A 1 91 ? 15.665 -3.242 -23.849 1.00 98.12 91 VAL A N 1
ATOM 773 C CA . VAL A 1 91 ? 14.985 -4.431 -23.340 1.00 98.12 91 VAL A CA 1
ATOM 774 C C . VAL A 1 91 ? 15.189 -4.529 -21.832 1.00 98.12 91 VAL A C 1
ATOM 776 O O . VAL A 1 91 ? 16.323 -4.489 -21.372 1.00 98.12 91 VAL A O 1
ATOM 779 N N . PHE A 1 92 ? 14.094 -4.662 -21.086 1.00 98.19 92 PHE A N 1
ATOM 780 C CA . PHE A 1 92 ? 14.108 -4.969 -19.654 1.00 98.19 92 PHE A CA 1
ATOM 781 C C . PHE A 1 92 ? 13.584 -6.388 -19.462 1.00 98.19 92 PHE A C 1
ATOM 783 O O . PHE A 1 92 ? 12.437 -6.674 -19.833 1.00 98.19 92 PHE A O 1
ATOM 790 N N . ASP A 1 93 ? 14.411 -7.268 -18.911 1.00 97.38 93 ASP A N 1
ATOM 791 C CA . ASP A 1 93 ? 14.117 -8.696 -18.815 1.00 97.38 93 ASP A CA 1
ATOM 792 C C . ASP A 1 93 ? 13.182 -9.031 -17.648 1.00 97.38 93 ASP A C 1
ATOM 794 O O . ASP A 1 93 ? 12.467 -10.035 -17.695 1.00 97.38 93 ASP A O 1
ATOM 798 N N . SER A 1 94 ? 13.097 -8.152 -16.646 1.00 97.00 94 SER A N 1
ATOM 799 C CA . SER A 1 94 ? 12.311 -8.383 -15.433 1.00 97.00 94 SER A CA 1
ATOM 800 C C . SER A 1 94 ? 11.671 -7.109 -14.851 1.00 97.00 94 SER A C 1
ATOM 802 O O . SER A 1 94 ? 12.114 -5.992 -15.148 1.00 97.00 94 SER A O 1
ATOM 804 N N . PRO A 1 95 ? 10.638 -7.253 -13.988 1.00 97.50 95 PRO A N 1
ATOM 805 C CA . PRO A 1 95 ? 10.051 -6.137 -13.245 1.00 97.50 95 PRO A CA 1
ATOM 806 C C . PRO A 1 95 ? 11.068 -5.311 -12.462 1.00 97.50 95 PRO A C 1
ATOM 808 O O . PRO A 1 95 ? 11.008 -4.083 -12.520 1.00 97.50 95 PRO A O 1
ATOM 811 N N . ILE A 1 96 ? 12.014 -5.967 -11.781 1.00 97.38 96 ILE A N 1
ATOM 812 C CA . ILE A 1 96 ? 13.025 -5.284 -10.970 1.00 97.38 96 ILE A CA 1
ATOM 813 C C . ILE A 1 96 ? 13.878 -4.346 -11.827 1.00 97.38 96 ILE A C 1
ATOM 815 O O . ILE A 1 96 ? 14.048 -3.196 -11.451 1.00 97.38 96 ILE A O 1
ATOM 819 N N . GLU A 1 97 ? 14.307 -4.751 -13.027 1.00 97.75 97 GLU A N 1
ATOM 820 C CA . GLU A 1 97 ? 15.076 -3.867 -13.914 1.00 97.75 97 GLU A CA 1
ATOM 821 C C . GLU A 1 97 ? 14.278 -2.624 -14.323 1.00 97.75 97 GLU A C 1
ATOM 823 O O . GLU A 1 97 ? 14.802 -1.508 -14.314 1.00 97.75 97 GLU A O 1
ATOM 828 N N . ALA A 1 98 ? 12.994 -2.800 -14.652 1.00 97.50 98 ALA A N 1
ATOM 829 C CA . ALA A 1 98 ? 12.116 -1.688 -15.001 1.00 97.50 98 ALA A CA 1
ATOM 830 C C . ALA A 1 98 ? 11.904 -0.728 -13.816 1.00 97.50 98 ALA A C 1
ATOM 832 O O . ALA A 1 98 ? 11.875 0.488 -14.003 1.00 97.50 98 ALA A O 1
ATOM 833 N N . MET A 1 99 ? 11.774 -1.259 -12.599 1.00 97.81 99 MET A N 1
AT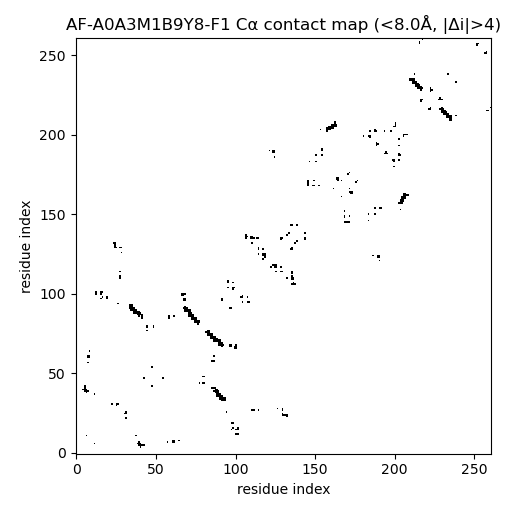OM 834 C CA . MET A 1 99 ? 11.613 -0.462 -11.381 1.00 97.81 99 MET A CA 1
ATOM 835 C C . MET A 1 99 ? 12.911 0.238 -10.975 1.00 97.81 99 MET A C 1
ATOM 837 O O . MET A 1 99 ? 12.871 1.420 -10.636 1.00 97.81 99 MET A O 1
ATOM 841 N N . THR A 1 100 ? 14.061 -0.431 -11.081 1.00 98.00 100 THR A N 1
ATOM 842 C CA . THR A 1 100 ? 15.386 0.158 -10.842 1.00 98.00 100 THR A CA 1
ATOM 843 C C . THR A 1 100 ? 15.654 1.314 -11.804 1.00 98.00 100 THR A C 1
ATOM 845 O O . THR A 1 100 ? 16.101 2.369 -11.360 1.00 98.00 100 THR A O 1
ATOM 848 N N . ALA A 1 101 ? 15.291 1.194 -13.089 1.00 96.88 101 ALA A N 1
ATOM 849 C CA . ALA A 1 101 ? 15.382 2.310 -14.039 1.00 96.88 101 ALA A CA 1
ATOM 850 C C . ALA A 1 101 ? 14.545 3.527 -13.604 1.00 96.88 101 ALA A C 1
ATOM 852 O O . ALA A 1 101 ? 14.918 4.664 -13.875 1.00 96.88 101 ALA A O 1
ATOM 853 N N . CYS A 1 102 ? 13.433 3.304 -12.904 1.00 96.75 102 CYS A N 1
ATOM 854 C CA . CYS A 1 102 ? 12.593 4.361 -12.343 1.00 96.75 102 CYS A CA 1
ATOM 855 C C . CYS A 1 102 ? 13.062 4.870 -10.966 1.00 96.75 102 CYS A C 1
ATOM 857 O O . CYS A 1 102 ? 12.363 5.689 -10.372 1.00 96.75 102 CYS A O 1
ATOM 859 N N . GLY A 1 103 ? 14.188 4.382 -10.432 1.00 96.75 103 GLY A N 1
ATOM 860 C CA . GLY A 1 103 ? 14.656 4.714 -9.082 1.00 96.75 103 GLY A CA 1
ATOM 861 C C . GLY A 1 103 ? 13.830 4.072 -7.960 1.00 96.75 103 GLY A C 1
ATOM 862 O O . GLY A 1 103 ? 13.824 4.570 -6.839 1.00 96.75 103 GLY A O 1
ATOM 863 N N . LEU A 1 104 ? 13.109 2.985 -8.252 1.00 97.38 104 LEU A N 1
ATOM 864 C CA . LEU A 1 104 ? 12.176 2.319 -7.335 1.00 97.38 104 LEU A CA 1
ATOM 865 C C . LEU A 1 104 ? 12.642 0.915 -6.920 1.00 97.38 104 LEU A C 1
ATOM 867 O O . LEU A 1 104 ? 11.810 0.087 -6.559 1.00 97.38 104 LEU A O 1
ATOM 871 N N . GLU A 1 105 ? 13.949 0.637 -6.955 1.00 97.69 105 GLU A N 1
ATOM 872 C CA . GLU A 1 105 ? 14.494 -0.677 -6.579 1.00 97.69 105 GLU A CA 1
ATOM 873 C C . GLU A 1 105 ? 14.150 -1.058 -5.132 1.00 97.69 105 GLU A C 1
ATOM 875 O O . GLU A 1 105 ? 13.553 -2.105 -4.900 1.00 97.69 105 GLU A O 1
ATOM 880 N N . GLY A 1 106 ? 14.484 -0.192 -4.168 1.00 98.12 106 GLY A N 1
ATOM 881 C CA . GLY A 1 106 ? 14.204 -0.421 -2.746 1.00 98.12 106 GLY A CA 1
ATOM 882 C C . GLY A 1 106 ? 12.711 -0.640 -2.470 1.00 98.12 106 GLY A C 1
ATOM 883 O O . GLY A 1 106 ? 12.347 -1.719 -2.009 1.00 98.12 106 GLY A O 1
ATOM 884 N N . PRO A 1 107 ? 11.830 0.315 -2.837 1.00 98.19 107 PRO A N 1
ATOM 885 C CA . PRO A 1 107 ? 10.383 0.159 -2.679 1.00 98.19 107 PRO A CA 1
ATOM 886 C C . PRO A 1 107 ? 9.817 -1.104 -3.345 1.00 98.19 107 PRO A C 1
ATOM 888 O O . PRO A 1 107 ? 8.890 -1.716 -2.818 1.00 98.19 107 PRO A O 1
ATOM 891 N N . TRP A 1 108 ? 10.358 -1.513 -4.499 1.00 98.38 108 TRP A N 1
ATOM 892 C CA . TRP A 1 108 ? 9.939 -2.745 -5.169 1.00 98.38 108 TRP A CA 1
ATOM 893 C C . TRP A 1 108 ? 10.314 -3.995 -4.373 1.00 98.38 108 TRP A C 1
ATOM 895 O O . TRP A 1 108 ? 9.446 -4.839 -4.159 1.00 98.38 108 TRP A O 1
ATOM 905 N N . ARG A 1 109 ? 11.558 -4.093 -3.888 1.00 98.25 109 ARG A N 1
ATOM 906 C CA . ARG A 1 109 ? 11.999 -5.236 -3.073 1.00 98.25 109 ARG A CA 1
ATOM 907 C C . ARG A 1 109 ? 11.197 -5.352 -1.780 1.00 98.25 109 ARG A C 1
ATOM 909 O O . ARG A 1 109 ? 10.696 -6.431 -1.484 1.00 98.25 109 ARG A O 1
ATOM 916 N N . THR A 1 110 ? 10.971 -4.238 -1.081 1.00 98.56 110 THR A N 1
ATOM 917 C CA . THR A 1 110 ? 10.114 -4.214 0.117 1.00 98.56 110 THR A CA 1
ATOM 918 C C . THR A 1 110 ? 8.700 -4.706 -0.199 1.00 98.56 110 THR A C 1
ATOM 920 O O . THR A 1 110 ? 8.132 -5.502 0.550 1.00 98.56 110 THR A O 1
ATOM 923 N N . ALA A 1 111 ? 8.136 -4.301 -1.342 1.00 98.56 111 ALA A N 1
ATOM 924 C CA . ALA A 1 111 ? 6.819 -4.768 -1.756 1.00 98.56 111 ALA A CA 1
ATOM 925 C C . ALA A 1 111 ? 6.785 -6.266 -2.087 1.00 98.56 111 ALA A C 1
ATOM 927 O O . ALA A 1 111 ? 5.801 -6.928 -1.755 1.00 98.56 111 ALA A O 1
ATOM 928 N N . GLU A 1 112 ? 7.828 -6.803 -2.725 1.00 98.25 112 GLU A N 1
ATOM 929 C CA . GLU A 1 112 ? 7.963 -8.239 -2.992 1.00 98.25 112 GLU A CA 1
ATOM 930 C C . GLU A 1 112 ? 8.064 -9.046 -1.694 1.00 98.25 112 GLU A C 1
ATOM 932 O O . GLU A 1 112 ? 7.328 -10.020 -1.532 1.00 98.25 112 GLU A O 1
ATOM 937 N N . GLU A 1 113 ? 8.905 -8.615 -0.754 1.00 98.31 113 GLU A N 1
ATOM 938 C CA . GLU A 1 113 ? 9.106 -9.260 0.550 1.00 98.31 113 GLU A CA 1
ATOM 939 C C . GLU A 1 113 ? 7.815 -9.273 1.378 1.00 98.31 113 GLU A C 1
ATOM 941 O O . GLU A 1 113 ? 7.347 -10.332 1.811 1.00 98.31 113 GLU A O 1
ATOM 946 N N . ARG A 1 114 ? 7.173 -8.109 1.535 1.00 98.62 114 ARG A N 1
ATOM 947 C CA . ARG A 1 114 ? 5.911 -7.988 2.278 1.00 98.62 114 ARG A CA 1
ATOM 948 C C . ARG A 1 114 ? 4.793 -8.793 1.623 1.00 98.62 114 ARG A C 1
ATOM 950 O O . ARG A 1 114 ? 4.029 -9.462 2.319 1.00 98.62 114 ARG A O 1
ATOM 957 N N . LEU A 1 115 ? 4.691 -8.776 0.292 1.00 98.50 115 LEU A N 1
ATOM 958 C CA . LEU A 1 115 ? 3.681 -9.565 -0.414 1.00 98.50 115 LEU A CA 1
ATOM 959 C C . LEU A 1 115 ? 3.949 -11.071 -0.317 1.00 98.50 115 LEU A C 1
ATOM 961 O O . LEU A 1 115 ? 2.988 -11.835 -0.232 1.00 98.50 115 LEU A O 1
ATOM 965 N N . ALA A 1 116 ? 5.211 -11.506 -0.324 1.00 98.25 116 ALA A N 1
ATOM 966 C CA . ALA A 1 116 ? 5.571 -12.905 -0.118 1.00 98.25 116 ALA A CA 1
ATOM 967 C C . ALA A 1 116 ? 5.126 -13.383 1.270 1.00 98.25 116 ALA A C 1
ATOM 969 O O . ALA A 1 116 ? 4.415 -14.384 1.361 1.00 98.25 116 ALA A O 1
ATOM 970 N N . ARG A 1 117 ? 5.420 -12.605 2.320 1.00 98.25 117 ARG A N 1
ATOM 971 C CA . ARG A 1 117 ? 4.971 -12.883 3.693 1.00 98.25 117 ARG A CA 1
ATOM 972 C C . ARG A 1 117 ? 3.441 -12.930 3.803 1.00 98.25 117 ARG A C 1
ATOM 974 O O . ARG A 1 117 ? 2.886 -13.857 4.386 1.00 98.25 117 ARG A O 1
ATOM 981 N N . ILE A 1 118 ? 2.734 -11.978 3.182 1.00 98.44 118 ILE A N 1
ATOM 982 C CA . ILE A 1 118 ? 1.259 -11.988 3.130 1.00 98.44 118 ILE A CA 1
ATOM 983 C C . ILE A 1 118 ? 0.743 -13.225 2.393 1.00 98.44 118 ILE A C 1
ATOM 985 O O . ILE A 1 118 ? -0.240 -13.816 2.818 1.00 98.44 118 ILE A O 1
ATOM 989 N N . ARG A 1 119 ? 1.373 -13.633 1.289 1.00 97.75 119 ARG A N 1
ATOM 990 C CA . ARG A 1 119 ? 0.955 -14.813 0.521 1.00 97.75 119 ARG A CA 1
ATOM 991 C C . ARG A 1 119 ? 1.130 -16.105 1.313 1.00 97.75 119 ARG A C 1
ATOM 993 O O . ARG A 1 119 ? 0.324 -17.010 1.133 1.00 97.75 119 ARG A O 1
ATOM 1000 N N . GLU A 1 120 ? 2.152 -16.175 2.158 1.00 98.00 120 GLU A N 1
ATOM 1001 C CA . GLU A 1 120 ? 2.417 -17.318 3.028 1.00 98.00 120 GLU A CA 1
ATOM 1002 C C . GLU A 1 120 ? 1.394 -17.421 4.168 1.00 98.00 120 GLU A C 1
ATOM 1004 O O . GLU A 1 120 ? 0.787 -18.475 4.343 1.00 98.00 120 GLU A O 1
ATOM 1009 N N . CYS A 1 121 ? 1.142 -16.333 4.904 1.00 97.75 121 CYS A N 1
ATOM 1010 C CA . CYS A 1 121 ? 0.251 -16.384 6.072 1.00 97.75 121 CYS A CA 1
ATOM 1011 C C . CYS A 1 121 ? -1.228 -16.165 5.729 1.00 97.75 121 CYS A C 1
ATOM 1013 O O . CYS A 1 121 ? -2.105 -16.775 6.337 1.00 97.75 121 CYS A O 1
ATOM 1015 N N . TRP A 1 122 ? -1.521 -15.316 4.742 1.00 97.81 122 TRP A N 1
ATOM 1016 C CA . TRP A 1 122 ? -2.874 -14.913 4.354 1.00 97.81 122 TRP A CA 1
ATOM 1017 C C . TRP A 1 122 ? -3.086 -14.950 2.826 1.00 97.81 122 TRP A C 1
ATOM 1019 O O . TRP A 1 122 ? -3.288 -13.904 2.193 1.00 97.81 122 TRP A O 1
ATOM 1029 N N . PRO A 1 123 ? -3.114 -16.145 2.198 1.00 96.94 123 PRO A N 1
ATOM 1030 C CA . PRO A 1 123 ? -3.212 -16.285 0.741 1.00 96.94 123 PRO A CA 1
ATOM 1031 C C . PRO A 1 123 ? -4.392 -15.531 0.105 1.00 96.94 123 PRO A C 1
ATOM 1033 O O . PRO A 1 123 ? -4.247 -14.955 -0.974 1.00 96.94 123 PRO A O 1
ATOM 1036 N N . VAL A 1 124 ? -5.543 -15.483 0.789 1.00 96.56 124 VAL A N 1
ATOM 1037 C CA . VAL A 1 124 ? -6.761 -14.769 0.348 1.00 96.56 124 VAL A CA 1
ATOM 1038 C C . VAL A 1 124 ? -6.533 -13.260 0.208 1.00 96.56 124 VAL A C 1
ATOM 1040 O O . VAL A 1 124 ? -7.123 -12.620 -0.662 1.00 96.56 124 VAL A O 1
ATOM 1043 N N . LEU A 1 125 ? -5.650 -12.679 1.022 1.00 97.25 125 LEU A N 1
ATOM 1044 C CA . LEU A 1 125 ? -5.373 -11.247 1.008 1.00 97.25 125 LEU A CA 1
ATOM 1045 C C . LEU A 1 125 ? -4.380 -10.853 -0.091 1.00 97.25 125 LEU A C 1
ATOM 1047 O O . LEU A 1 125 ? -4.435 -9.725 -0.583 1.00 97.25 125 LEU A O 1
ATOM 1051 N N . ALA A 1 126 ? -3.492 -11.757 -0.514 1.00 97.31 126 ALA A N 1
ATOM 1052 C CA . ALA A 1 126 ? -2.380 -11.436 -1.412 1.00 97.31 126 ALA A CA 1
ATOM 1053 C C . ALA A 1 126 ? -2.791 -10.741 -2.733 1.00 97.31 126 ALA A C 1
ATOM 1055 O O . ALA A 1 126 ? -2.167 -9.733 -3.083 1.00 97.31 126 ALA A O 1
ATOM 1056 N N . PRO A 1 127 ? -3.841 -11.172 -3.468 1.00 95.75 127 PRO A N 1
ATOM 1057 C CA . PRO A 1 127 ? -4.253 -10.491 -4.700 1.00 95.75 127 PRO A CA 1
ATOM 1058 C C . PRO A 1 127 ? -4.685 -9.038 -4.469 1.00 95.75 127 PRO A C 1
ATOM 1060 O O . PRO A 1 127 ? -4.438 -8.167 -5.311 1.00 95.75 127 PRO A O 1
ATOM 1063 N N . HIS A 1 128 ? -5.316 -8.781 -3.321 1.00 96.12 128 HIS A N 1
ATOM 1064 C CA . HIS A 1 128 ? -5.767 -7.457 -2.912 1.00 96.12 128 HIS A CA 1
ATOM 1065 C C . HIS A 1 128 ? -4.614 -6.600 -2.384 1.00 96.12 128 HIS A C 1
ATOM 1067 O O . HIS A 1 128 ? -4.442 -5.466 -2.829 1.00 96.12 128 HIS A O 1
ATOM 1073 N N . ALA A 1 129 ? -3.766 -7.154 -1.514 1.00 97.50 129 ALA A N 1
ATOM 1074 C CA . ALA A 1 129 ? -2.571 -6.488 -1.004 1.00 97.50 129 ALA A CA 1
ATOM 1075 C C . ALA A 1 129 ? -1.651 -6.020 -2.139 1.00 97.50 129 ALA A C 1
ATOM 1077 O O . ALA A 1 129 ? -1.191 -4.882 -2.108 1.00 97.50 129 ALA A O 1
ATOM 1078 N N . ALA A 1 130 ? -1.483 -6.820 -3.200 1.00 97.69 130 ALA A N 1
ATOM 1079 C CA . ALA A 1 130 ? -0.686 -6.452 -4.375 1.00 97.69 130 ALA A CA 1
ATOM 1080 C C . ALA A 1 130 ? -1.152 -5.153 -5.068 1.00 97.69 130 ALA A C 1
ATOM 1082 O O . ALA A 1 130 ? -0.385 -4.527 -5.797 1.00 97.69 130 ALA A O 1
ATOM 1083 N N . ARG A 1 131 ? -2.409 -4.727 -4.869 1.00 96.75 131 ARG A N 1
ATOM 1084 C CA . ARG A 1 131 ? -2.938 -3.450 -5.384 1.00 96.75 131 ARG A CA 1
ATOM 1085 C C . ARG A 1 131 ? -2.621 -2.258 -4.475 1.00 96.75 131 ARG A C 1
ATOM 1087 O O . ARG A 1 131 ? -2.635 -1.123 -4.948 1.00 96.75 131 ARG A O 1
ATOM 1094 N N . ASN A 1 132 ? -2.294 -2.503 -3.210 1.00 97.06 132 ASN A N 1
ATOM 1095 C CA . ASN A 1 132 ? -2.037 -1.492 -2.188 1.00 97.06 132 ASN A CA 1
ATOM 1096 C C . ASN A 1 132 ? -0.542 -1.172 -2.086 1.00 97.06 132 ASN A C 1
ATOM 1098 O O . ASN A 1 132 ? 0.098 -1.426 -1.068 1.00 97.06 132 ASN A O 1
ATOM 1102 N N . TRP A 1 133 ? 0.009 -0.579 -3.149 1.00 97.62 133 TRP A N 1
ATOM 1103 C CA . TRP A 1 133 ? 1.426 -0.197 -3.208 1.00 97.62 133 TRP A CA 1
ATOM 1104 C C . TRP A 1 133 ? 1.875 0.645 -2.015 1.00 97.62 133 TRP A C 1
ATOM 1106 O O . TRP A 1 133 ? 2.943 0.399 -1.479 1.00 97.62 133 TRP A O 1
ATOM 1116 N N . THR A 1 134 ? 1.054 1.595 -1.564 1.00 97.50 134 THR A N 1
ATOM 1117 C CA . THR A 1 134 ? 1.399 2.440 -0.416 1.00 97.50 134 THR A CA 1
ATOM 1118 C C . THR A 1 134 ? 1.685 1.613 0.838 1.00 97.50 134 THR A C 1
ATOM 1120 O O . THR A 1 134 ? 2.686 1.848 1.502 1.00 97.50 134 THR A O 1
ATOM 1123 N N . VAL A 1 135 ? 0.888 0.576 1.113 1.00 98.00 135 VAL A N 1
ATOM 1124 C CA . VAL A 1 135 ? 1.116 -0.317 2.263 1.00 98.00 135 VAL A CA 1
ATOM 1125 C C . VAL A 1 135 ? 2.346 -1.203 2.042 1.00 98.00 135 VAL A C 1
ATOM 1127 O O . VAL A 1 135 ? 3.146 -1.412 2.950 1.00 98.00 135 VAL A O 1
ATOM 1130 N N . LEU A 1 136 ? 2.520 -1.719 0.823 1.00 98.44 136 LEU A N 1
ATOM 1131 C CA . LEU A 1 136 ? 3.609 -2.644 0.509 1.00 98.44 136 LEU A CA 1
ATOM 1132 C C . LEU A 1 136 ? 4.981 -1.971 0.356 1.00 98.44 136 LEU A C 1
ATOM 1134 O O . LEU A 1 136 ? 5.982 -2.627 0.588 1.00 98.44 136 LEU A O 1
ATOM 1138 N N . ALA A 1 137 ? 5.047 -0.704 -0.042 1.00 97.81 137 ALA A N 1
ATOM 1139 C CA . ALA A 1 137 ? 6.295 -0.082 -0.489 1.00 97.81 137 ALA A CA 1
ATOM 1140 C C . ALA A 1 137 ? 6.611 1.268 0.169 1.00 97.81 137 ALA A C 1
ATOM 1142 O O . ALA A 1 137 ? 7.770 1.669 0.188 1.00 97.81 137 ALA A O 1
ATOM 1143 N N . GLU A 1 138 ? 5.600 2.005 0.645 1.00 97.19 138 GLU A N 1
ATOM 1144 C CA . GLU A 1 138 ? 5.765 3.392 1.121 1.00 97.19 138 GLU A CA 1
ATOM 1145 C C . GLU A 1 138 ? 5.599 3.516 2.641 1.00 97.19 138 GLU A C 1
ATOM 1147 O O . GLU A 1 138 ? 6.171 4.418 3.254 1.00 97.19 138 GLU A O 1
ATOM 1152 N N . TRP A 1 139 ? 4.826 2.622 3.264 1.00 97.81 139 TRP A N 1
ATOM 1153 C CA . TRP A 1 139 ? 4.712 2.557 4.718 1.00 97.81 139 TRP A CA 1
ATOM 1154 C C . TRP A 1 139 ? 6.041 2.186 5.357 1.00 97.81 139 TRP A C 1
ATOM 1156 O O . TRP A 1 139 ? 6.728 1.265 4.897 1.00 97.81 139 TRP A O 1
ATOM 1166 N N . GLN A 1 140 ? 6.340 2.865 6.464 1.00 96.62 140 GLN A N 1
ATOM 1167 C CA . GLN A 1 140 ? 7.469 2.526 7.319 1.00 96.62 1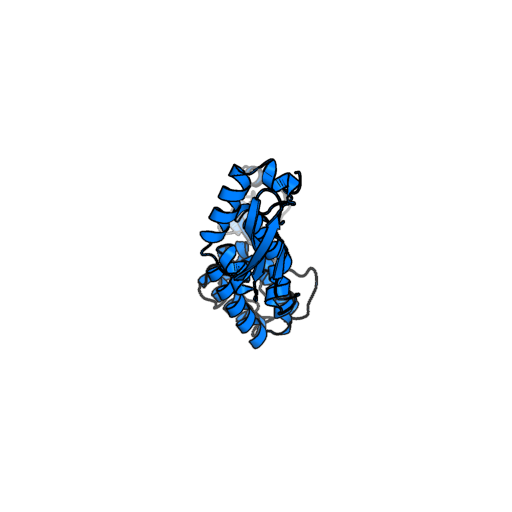40 GLN A CA 1
ATOM 1168 C C . GLN A 1 140 ? 7.327 1.096 7.843 1.00 96.62 140 GLN A C 1
ATOM 1170 O O . GLN A 1 140 ? 6.218 0.562 7.945 1.00 96.62 140 GLN A O 1
ATOM 1175 N N . GLU A 1 141 ? 8.459 0.475 8.155 1.00 96.50 141 GLU A N 1
ATOM 1176 C CA . GLU A 1 141 ? 8.496 -0.906 8.636 1.00 96.50 141 GLU A CA 1
ATOM 1177 C C . GLU A 1 141 ? 7.668 -1.073 9.911 1.00 96.50 141 GLU A C 1
ATOM 1179 O O . GLU A 1 141 ? 6.873 -2.002 10.018 1.00 96.50 141 GLU A O 1
ATOM 1184 N N . GLU A 1 142 ? 7.741 -0.109 10.828 1.00 96.25 142 GLU A N 1
ATOM 1185 C CA . GLU A 1 142 ? 7.001 -0.138 12.087 1.00 96.25 142 GLU A CA 1
ATOM 1186 C C . GLU A 1 142 ? 5.484 -0.102 11.870 1.00 96.25 142 GLU A C 1
ATOM 1188 O O . GLU A 1 142 ? 4.740 -0.756 12.601 1.00 96.25 142 GLU A O 1
ATOM 1193 N N . ASP A 1 143 ? 5.004 0.643 10.872 1.00 97.19 143 ASP A N 1
ATOM 1194 C CA . ASP A 1 143 ? 3.574 0.717 10.562 1.00 97.19 143 ASP A CA 1
ATOM 1195 C C . ASP A 1 143 ? 3.077 -0.558 9.880 1.00 97.19 143 ASP A C 1
ATOM 1197 O O . ASP A 1 143 ? 1.967 -1.018 10.163 1.00 97.19 143 ASP A O 1
ATOM 1201 N N . PHE A 1 144 ? 3.902 -1.170 9.027 1.00 97.81 144 PHE A N 1
ATOM 1202 C CA . PHE A 1 144 ? 3.584 -2.471 8.451 1.00 97.81 144 PHE A CA 1
ATOM 1203 C C . PHE A 1 144 ? 3.559 -3.574 9.519 1.00 97.81 144 PHE A C 1
ATOM 1205 O O . PHE A 1 144 ? 2.609 -4.356 9.553 1.00 97.81 144 PHE A O 1
ATOM 1212 N N . GLU A 1 145 ? 4.526 -3.600 10.442 1.00 97.50 145 GLU A N 1
ATOM 1213 C CA . GLU A 1 145 ? 4.533 -4.564 11.549 1.00 97.50 145 GLU A CA 1
ATOM 1214 C C . GLU A 1 145 ? 3.356 -4.363 12.508 1.00 97.50 145 GLU A C 1
ATOM 1216 O O . GLU A 1 145 ? 2.743 -5.341 12.936 1.00 97.50 145 GLU A O 1
ATOM 1221 N N . ARG A 1 146 ? 2.968 -3.116 12.808 1.00 97.56 146 ARG A N 1
ATOM 1222 C CA . ARG A 1 146 ? 1.752 -2.832 13.594 1.00 97.56 146 ARG A CA 1
ATOM 1223 C C . ARG A 1 146 ? 0.501 -3.356 12.905 1.00 97.56 146 ARG A C 1
ATOM 1225 O O . ARG A 1 146 ? -0.334 -3.972 13.562 1.00 97.56 146 ARG A O 1
ATOM 1232 N N . LEU A 1 147 ? 0.369 -3.137 11.594 1.00 97.75 147 LEU A N 1
ATOM 1233 C CA . LEU A 1 147 ? -0.739 -3.686 10.812 1.00 97.75 147 LEU A CA 1
ATOM 1234 C C . LEU A 1 147 ? -0.741 -5.212 10.866 1.00 97.75 147 LEU A C 1
ATOM 1236 O O . LEU A 1 147 ? -1.792 -5.802 11.106 1.00 97.75 147 LEU A O 1
ATOM 1240 N N . TRP A 1 148 ? 0.419 -5.839 10.677 1.00 97.88 148 TRP A N 1
ATOM 1241 C CA . TRP A 1 148 ? 0.563 -7.287 10.746 1.00 97.88 148 TRP A CA 1
ATOM 1242 C C . TRP A 1 148 ? 0.106 -7.837 12.100 1.00 97.88 148 TRP A C 1
ATOM 1244 O O . TRP A 1 148 ? -0.786 -8.679 12.152 1.00 97.88 148 TRP A O 1
ATOM 1254 N N . GLN A 1 149 ? 0.682 -7.332 13.195 1.00 97.56 149 GLN A N 1
ATOM 1255 C CA . GLN A 1 149 ? 0.374 -7.786 14.553 1.00 97.56 149 GLN A CA 1
ATOM 1256 C C . GLN A 1 149 ? -1.088 -7.529 14.922 1.00 97.56 149 GLN A C 1
ATOM 1258 O O . GLN A 1 149 ? -1.720 -8.366 15.563 1.00 97.56 149 GLN A O 1
ATOM 1263 N N . LEU A 1 150 ? -1.647 -6.394 14.494 1.00 97.31 150 LEU A N 1
ATOM 1264 C CA . LEU A 1 150 ? -3.051 -6.084 14.722 1.00 97.31 150 LEU A CA 1
ATOM 1265 C C . LEU A 1 150 ? -3.972 -7.064 13.993 1.00 97.31 150 LEU A C 1
ATOM 1267 O O . LEU A 1 150 ? -4.912 -7.568 14.599 1.00 97.31 150 LEU A O 1
ATOM 1271 N N . LEU A 1 151 ? -3.722 -7.332 12.708 1.00 97.06 151 LEU A N 1
ATOM 1272 C CA . LEU A 1 151 ? -4.535 -8.273 11.935 1.00 97.06 151 LEU A CA 1
ATOM 1273 C C . LEU A 1 151 ? -4.441 -9.688 12.509 1.00 97.06 151 LEU A C 1
ATOM 1275 O O . LEU A 1 151 ? -5.473 -10.325 12.698 1.00 97.06 151 LEU A O 1
ATOM 1279 N N . ASP A 1 152 ? -3.238 -10.151 12.846 1.00 97.25 152 ASP A N 1
ATOM 1280 C CA . ASP A 1 152 ? -3.019 -11.457 13.476 1.00 97.25 152 ASP A CA 1
ATOM 1281 C C . ASP A 1 152 ? -3.772 -11.585 14.814 1.00 97.25 152 ASP A C 1
ATOM 1283 O O . ASP A 1 152 ? -4.508 -12.548 15.053 1.00 97.25 152 ASP A O 1
ATOM 1287 N N . TRP A 1 153 ? -3.687 -10.557 15.662 1.00 97.12 153 TRP A N 1
ATOM 1288 C CA . TRP A 1 153 ? -4.390 -10.542 16.941 1.00 97.12 153 TRP A CA 1
ATOM 1289 C C . TRP A 1 153 ? -5.917 -10.519 16.777 1.00 97.12 153 TRP A C 1
ATOM 1291 O O . TRP A 1 153 ? -6.629 -11.249 17.464 1.00 97.12 153 TRP A O 1
ATOM 1301 N N . LEU A 1 154 ? -6.438 -9.717 15.845 1.00 95.94 154 LEU A N 1
ATOM 1302 C CA . LEU A 1 154 ? -7.879 -9.622 15.588 1.00 95.94 154 LEU A CA 1
ATOM 1303 C C . LEU A 1 154 ? -8.457 -10.904 14.987 1.00 95.94 154 LEU A C 1
ATOM 1305 O O . LEU A 1 154 ? -9.586 -11.273 15.300 1.00 95.94 154 LEU A O 1
ATOM 1309 N N . LEU A 1 155 ? -7.690 -11.604 14.151 1.00 95.44 155 LEU A N 1
ATOM 1310 C CA . LEU A 1 155 ? -8.100 -12.898 13.609 1.00 95.44 155 LEU A CA 1
ATOM 1311 C C . LEU A 1 155 ? -8.128 -13.994 14.678 1.00 95.44 155 LEU A C 1
ATOM 1313 O O . LEU A 1 155 ? -8.960 -14.895 14.603 1.00 95.44 155 LEU A O 1
ATOM 1317 N N . THR A 1 156 ? -7.251 -13.910 15.678 1.00 95.88 156 THR A N 1
ATOM 1318 C CA . THR A 1 156 ? -7.219 -14.853 16.806 1.00 95.88 156 THR A CA 1
ATOM 1319 C C . THR A 1 156 ? -8.240 -14.517 17.901 1.00 95.88 156 THR A C 1
ATOM 1321 O O . THR A 1 156 ? -8.650 -15.416 18.634 1.00 95.88 156 THR 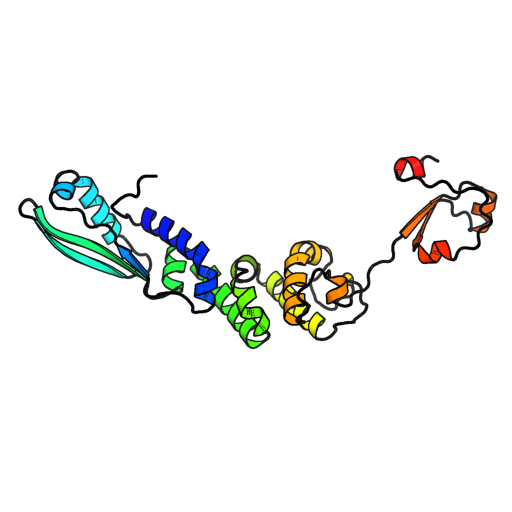A O 1
ATOM 1324 N N . HIS A 1 157 ? -8.705 -13.262 17.986 1.00 95.25 157 HIS A N 1
ATOM 1325 C CA . HIS A 1 157 ? -9.642 -12.771 19.010 1.00 95.25 157 HIS A CA 1
ATOM 1326 C C . HIS A 1 157 ? -10.819 -11.970 18.405 1.00 95.25 157 HIS A C 1
ATOM 1328 O O . HIS A 1 157 ? -10.981 -10.786 18.722 1.00 95.25 157 HIS A O 1
ATOM 1334 N N . PRO A 1 158 ? -11.672 -12.590 17.565 1.00 90.62 158 PRO A N 1
ATOM 1335 C CA . PRO A 1 158 ? -12.670 -11.877 16.760 1.00 90.62 158 PRO A CA 1
ATOM 1336 C C . PRO A 1 158 ? -13.759 -11.152 17.565 1.00 90.62 158 PRO A C 1
ATOM 1338 O O . PRO A 1 158 ? -14.338 -10.210 17.044 1.00 90.62 158 PRO A O 1
ATOM 1341 N N . ASP A 1 159 ? -14.015 -11.553 18.816 1.00 90.81 159 ASP A N 1
ATOM 1342 C CA . ASP A 1 159 ? -15.069 -11.003 19.687 1.00 90.81 159 ASP A CA 1
ATOM 1343 C C . ASP A 1 159 ? -14.517 -10.567 21.053 1.00 90.81 159 ASP A C 1
ATOM 1345 O O . ASP A 1 159 ? -15.116 -10.793 22.105 1.00 90.81 159 ASP A O 1
ATOM 1349 N N . SER A 1 160 ? -13.324 -9.968 21.056 1.00 92.00 160 SER A N 1
ATOM 1350 C CA . SER A 1 160 ? -12.612 -9.631 22.296 1.00 92.00 160 SER A CA 1
ATOM 1351 C C . SER A 1 160 ? -13.383 -8.707 23.250 1.00 92.00 160 SER A C 1
ATOM 1353 O O . SER A 1 160 ? -13.113 -8.704 24.452 1.00 92.00 160 SER A O 1
ATOM 1355 N N . GLY A 1 161 ? -14.304 -7.880 22.741 1.00 93.94 161 GLY A N 1
ATOM 1356 C CA . GLY A 1 161 ? -15.037 -6.898 23.543 1.00 93.94 161 GLY A CA 1
ATOM 1357 C C . GLY A 1 161 ? -14.138 -5.822 24.165 1.00 93.94 161 GLY A C 1
ATOM 1358 O O . GLY A 1 161 ? -14.563 -5.109 25.080 1.00 93.94 161 GLY A O 1
ATOM 1359 N N . LEU A 1 162 ? -12.897 -5.691 23.689 1.00 93.94 162 LEU A N 1
ATOM 1360 C CA . LEU A 1 162 ? -11.941 -4.703 24.173 1.00 93.94 162 LEU A CA 1
ATOM 1361 C C . LEU A 1 162 ? -12.166 -3.345 23.510 1.00 93.94 162 LEU A C 1
ATOM 1363 O O . LEU A 1 162 ? -12.608 -3.241 22.365 1.00 93.94 162 LEU A O 1
ATOM 1367 N N . LEU A 1 163 ? -11.827 -2.277 24.227 1.00 91.31 163 LEU A N 1
ATOM 1368 C CA . LEU A 1 163 ? -11.635 -0.962 23.622 1.00 91.31 163 LEU A CA 1
ATOM 1369 C C . LEU A 1 163 ? -10.332 -0.966 22.809 1.00 91.31 163 LEU A C 1
ATOM 1371 O O . LEU A 1 163 ? -9.377 -1.646 23.169 1.00 91.31 163 LEU A O 1
ATOM 1375 N N . ILE A 1 164 ? -10.234 -0.115 21.784 1.00 87.81 164 ILE A N 1
ATOM 1376 C CA . ILE A 1 164 ? -9.020 0.008 20.948 1.00 87.81 164 ILE A CA 1
ATOM 1377 C C . ILE A 1 164 ? -7.745 0.195 21.784 1.00 87.81 164 ILE A C 1
ATOM 1379 O O . ILE A 1 164 ? -6.731 -0.433 21.519 1.00 87.81 164 ILE A O 1
ATOM 1383 N N . ARG A 1 165 ? -7.788 1.035 22.827 1.00 87.56 165 ARG A N 1
ATOM 1384 C CA . ARG A 1 165 ? -6.618 1.298 23.689 1.00 87.56 165 ARG A CA 1
ATOM 1385 C C . ARG A 1 165 ? -6.258 0.143 24.629 1.00 87.56 165 ARG A C 1
ATOM 1387 O O . ARG A 1 165 ? -5.235 0.219 25.295 1.00 87.56 165 ARG A O 1
ATOM 1394 N N . GLN A 1 166 ? -7.109 -0.875 24.731 1.00 91.56 166 GLN A N 1
ATOM 1395 C CA . GLN A 1 166 ? -6.848 -2.086 25.510 1.00 91.56 166 GLN A CA 1
ATOM 1396 C C . GLN A 1 166 ? -6.249 -3.202 24.650 1.00 91.56 166 GLN A C 1
ATOM 1398 O O . GLN A 1 166 ? -5.916 -4.254 25.189 1.00 91.56 166 GLN A O 1
ATOM 1403 N N . LEU A 1 167 ? -6.127 -2.995 23.334 1.00 91.50 167 LEU A N 1
ATOM 1404 C CA . LEU A 1 167 ? -5.522 -3.974 22.447 1.00 91.50 167 LEU A CA 1
ATOM 1405 C C . LEU A 1 167 ? -4.076 -4.243 22.885 1.00 91.50 167 LEU A C 1
ATOM 1407 O O . LEU A 1 167 ? -3.296 -3.295 23.007 1.00 91.50 167 LEU A O 1
ATOM 1411 N N . PRO A 1 168 ? -3.686 -5.511 23.102 1.00 92.62 168 PRO A N 1
ATOM 1412 C CA . PRO A 1 168 ? -2.342 -5.872 23.542 1.00 92.62 168 PRO A CA 1
ATOM 1413 C C . PRO A 1 168 ? -1.357 -5.883 22.360 1.00 92.62 168 PRO A C 1
ATOM 1415 O O . PRO A 1 168 ? -0.563 -6.807 22.210 1.00 92.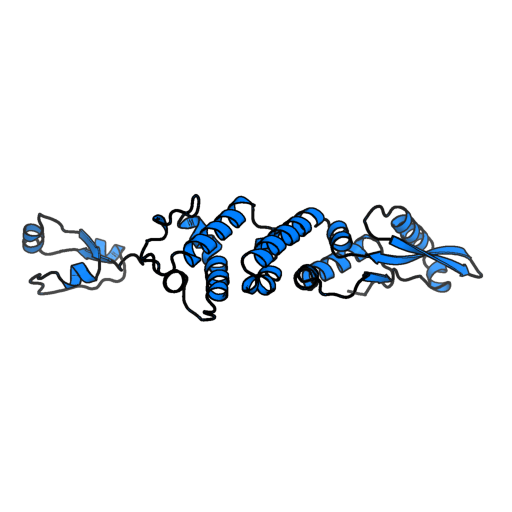62 168 PRO A O 1
ATOM 1418 N N . VAL A 1 169 ? -1.425 -4.860 21.503 1.00 92.50 169 VAL A N 1
ATOM 1419 C CA . VAL A 1 169 ? -0.586 -4.710 20.311 1.00 92.50 169 VAL A CA 1
ATOM 1420 C C . VAL A 1 169 ? 0.272 -3.452 20.476 1.00 92.50 169 VAL A C 1
ATOM 1422 O O . VAL A 1 169 ? -0.245 -2.333 20.383 1.00 92.50 169 VAL A O 1
ATOM 1425 N N . PRO A 1 170 ? 1.579 -3.598 20.764 1.00 90.44 170 PRO A N 1
ATOM 1426 C CA . PRO A 1 170 ? 2.460 -2.463 21.004 1.00 90.44 170 PRO A CA 1
ATOM 1427 C C . PRO A 1 170 ? 2.459 -1.456 19.847 1.00 90.44 170 PRO A C 1
ATOM 1429 O O . PRO A 1 170 ? 2.625 -1.804 18.682 1.00 90.44 170 PRO A O 1
ATOM 1432 N N . GLY A 1 171 ? 2.294 -0.174 20.173 1.00 88.25 171 GLY A N 1
ATOM 1433 C CA . GLY A 1 171 ? 2.316 0.912 19.188 1.00 88.25 171 GLY A CA 1
ATOM 1434 C C . GLY A 1 171 ? 1.025 1.100 18.385 1.00 88.25 171 GLY A C 1
ATOM 1435 O O . GLY A 1 171 ? 0.948 2.056 17.617 1.00 88.25 171 GLY A O 1
ATOM 1436 N N . VAL A 1 172 ? 0.001 0.261 18.581 1.00 91.06 172 VAL A N 1
ATOM 1437 C CA . VAL A 1 172 ? -1.349 0.501 18.050 1.00 91.06 172 VAL A CA 1
ATOM 1438 C C . VAL A 1 172 ? -2.128 1.337 19.060 1.00 91.06 172 VAL A C 1
ATOM 1440 O O . VAL A 1 172 ? -2.836 0.828 19.925 1.00 91.06 172 VAL A O 1
ATOM 1443 N N . ASP A 1 173 ? -1.974 2.654 18.967 1.00 85.50 173 ASP A N 1
ATOM 1444 C CA . ASP A 1 173 ? -2.806 3.595 19.711 1.00 85.50 173 ASP A CA 1
ATOM 1445 C C . ASP A 1 173 ? -3.997 4.093 18.870 1.00 85.50 173 ASP A C 1
ATOM 1447 O O . ASP A 1 173 ? -4.149 3.780 17.685 1.00 85.50 173 ASP A O 1
ATOM 1451 N N . GLY A 1 174 ? -4.875 4.882 19.497 1.00 83.56 174 GLY A N 1
ATOM 1452 C CA . GLY A 1 174 ? -6.044 5.442 18.814 1.00 83.56 174 GLY A CA 1
ATOM 1453 C C . GLY A 1 174 ? -5.681 6.332 17.621 1.00 83.56 174 GLY A C 1
ATOM 1454 O O . GLY A 1 174 ? -6.359 6.271 16.602 1.00 83.56 174 GLY A O 1
ATOM 1455 N N . LYS A 1 175 ? -4.584 7.094 17.704 1.00 89.38 175 LYS A N 1
ATOM 1456 C CA . LYS A 1 175 ? -4.142 8.009 16.643 1.00 89.38 175 LYS A CA 1
ATOM 1457 C C . LYS A 1 175 ? -3.582 7.235 15.452 1.00 89.38 175 LYS A C 1
ATOM 1459 O O . LYS A 1 175 ? -3.881 7.570 14.306 1.00 89.38 175 LYS A O 1
ATOM 1464 N N . TRP A 1 176 ? -2.793 6.193 15.710 1.00 94.06 176 TRP A N 1
ATOM 1465 C CA . TRP A 1 176 ? -2.321 5.290 14.668 1.00 94.06 176 TRP A CA 1
ATOM 1466 C C . TRP A 1 176 ? -3.508 4.640 13.960 1.00 94.06 176 TRP A C 1
ATOM 1468 O O . TRP A 1 176 ? -3.586 4.665 12.732 1.00 94.06 176 TRP A O 1
ATOM 1478 N N . LEU A 1 177 ? -4.474 4.120 14.719 1.00 91.31 177 LEU A N 1
ATOM 1479 C CA . LEU A 1 177 ? -5.626 3.455 14.126 1.00 91.31 177 LEU A CA 1
ATOM 1480 C C . LEU A 1 177 ? -6.523 4.424 13.347 1.00 91.31 177 LEU A C 1
ATOM 1482 O O . LEU A 1 177 ? -7.022 4.048 12.296 1.00 91.31 177 LEU A O 1
ATOM 1486 N N . GLU A 1 178 ? -6.698 5.667 13.798 1.00 90.06 178 GLU A N 1
ATOM 1487 C CA . GLU A 1 178 ? -7.431 6.708 13.062 1.00 90.06 178 GLU A CA 1
ATOM 1488 C C . GLU A 1 178 ? -6.842 6.952 11.664 1.00 90.06 178 GLU A C 1
ATOM 1490 O O . GLU A 1 178 ? -7.590 6.985 10.684 1.00 90.06 178 GLU A O 1
ATOM 1495 N N . GLY A 1 179 ? -5.511 7.044 11.550 1.00 93.75 179 GLY A N 1
ATOM 1496 C CA . GLY A 1 179 ? -4.821 7.232 10.268 1.00 93.75 179 GLY A CA 1
ATOM 1497 C C . GLY A 1 179 ? -4.888 6.015 9.337 1.00 93.75 179 GLY A C 1
ATOM 1498 O O . GLY A 1 179 ? -4.907 6.167 8.115 1.00 93.75 179 GLY A O 1
ATOM 1499 N N . HIS A 1 180 ? -4.981 4.808 9.901 1.00 95.44 180 HIS A N 1
ATOM 1500 C CA . HIS A 1 180 ? -4.892 3.548 9.153 1.00 95.44 180 HIS A CA 1
ATOM 1501 C C . HIS A 1 180 ? -6.215 2.770 9.074 1.00 95.44 180 HIS A C 1
ATOM 1503 O O . HIS A 1 180 ? -6.279 1.718 8.430 1.00 95.44 180 HIS A O 1
ATOM 1509 N N . ARG A 1 181 ? -7.300 3.297 9.662 1.0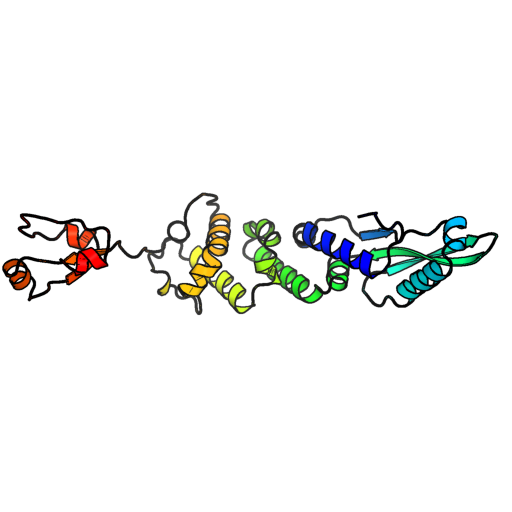0 93.38 181 ARG A N 1
ATOM 1510 C CA . ARG A 1 181 ? -8.592 2.611 9.842 1.00 93.38 181 ARG A CA 1
ATOM 1511 C C . ARG A 1 181 ? -9.113 1.992 8.558 1.00 93.38 181 ARG A C 1
ATOM 1513 O O . ARG A 1 181 ? -9.584 0.860 8.579 1.00 93.38 181 ARG A O 1
ATOM 1520 N N . ARG A 1 182 ? -9.029 2.722 7.441 1.00 94.75 182 ARG A N 1
ATOM 1521 C CA . ARG A 1 182 ? -9.515 2.246 6.140 1.00 94.75 182 ARG A CA 1
ATOM 1522 C C . ARG A 1 182 ? -8.796 0.970 5.708 1.00 94.75 182 ARG A C 1
ATOM 1524 O O . ARG A 1 182 ? -9.471 0.026 5.327 1.00 94.75 182 ARG A O 1
ATOM 1531 N N . VAL A 1 183 ? -7.464 0.940 5.784 1.00 96.38 183 VAL A N 1
ATOM 1532 C CA . VAL A 1 183 ? -6.660 -0.231 5.393 1.00 96.38 183 VAL A CA 1
ATOM 1533 C C . VAL A 1 183 ? -6.936 -1.399 6.332 1.00 96.38 183 VAL A C 1
ATOM 1535 O O . VAL A 1 183 ? -7.217 -2.492 5.853 1.00 96.38 183 VAL A O 1
ATOM 1538 N N . VAL A 1 184 ? -6.940 -1.159 7.648 1.00 96.12 184 VAL A N 1
ATOM 1539 C CA . VAL A 1 184 ? -7.207 -2.207 8.648 1.00 96.12 184 VAL A CA 1
ATOM 1540 C C . VAL A 1 184 ? -8.587 -2.832 8.432 1.00 96.12 184 VAL A C 1
ATOM 1542 O O . VAL A 1 184 ? -8.693 -4.048 8.334 1.00 96.12 184 VAL A O 1
ATOM 1545 N N . THR A 1 185 ? -9.633 -2.009 8.297 1.00 95.44 185 THR A N 1
ATOM 1546 C CA . THR A 1 185 ? -11.018 -2.472 8.073 1.00 95.44 185 THR A CA 1
ATOM 1547 C C . THR A 1 185 ? -11.114 -3.298 6.791 1.00 95.44 185 THR A C 1
ATOM 1549 O O . THR A 1 185 ? -11.655 -4.398 6.788 1.00 95.44 185 THR A O 1
ATOM 1552 N N . ASP A 1 186 ? -10.552 -2.777 5.701 1.00 95.56 186 ASP A N 1
ATOM 1553 C CA . ASP A 1 186 ? -10.632 -3.361 4.363 1.00 95.56 186 ASP A CA 1
ATOM 1554 C C . ASP A 1 186 ? -9.855 -4.683 4.232 1.00 95.56 186 ASP A C 1
ATOM 1556 O O . ASP A 1 186 ? -10.289 -5.595 3.520 1.00 95.56 186 ASP A O 1
ATOM 1560 N N . TRP A 1 187 ? -8.714 -4.804 4.918 1.00 96.88 187 TRP A N 1
ATOM 1561 C CA . TRP A 1 187 ? -7.919 -6.033 4.951 1.00 96.88 187 TRP A CA 1
ATOM 1562 C C . TRP A 1 187 ? -8.545 -7.066 5.889 1.00 96.88 187 TRP A C 1
ATOM 1564 O O . TRP A 1 187 ? -8.692 -8.220 5.490 1.00 96.88 187 TRP A O 1
ATOM 1574 N N . LEU A 1 188 ? -8.994 -6.658 7.081 1.00 96.31 188 LEU A N 1
ATOM 1575 C CA . LEU A 1 188 ? -9.661 -7.545 8.037 1.00 96.31 188 LEU A CA 1
ATOM 1576 C C . LEU A 1 188 ? -10.947 -8.149 7.458 1.00 96.31 188 LEU A C 1
ATOM 1578 O O . LEU A 1 188 ? -11.126 -9.363 7.521 1.00 96.31 188 LEU A O 1
ATOM 1582 N N . ALA A 1 189 ? -11.793 -7.329 6.825 1.00 95.56 189 ALA A N 1
ATOM 1583 C CA . ALA A 1 189 ? -13.017 -7.780 6.164 1.00 95.56 189 ALA A CA 1
ATOM 1584 C C . ALA A 1 189 ? -12.750 -8.922 5.171 1.00 95.56 189 ALA A C 1
ATOM 1586 O O . ALA A 1 189 ? -13.454 -9.931 5.164 1.00 95.56 189 ALA A O 1
ATOM 1587 N N . ARG A 1 190 ? -11.688 -8.801 4.363 1.00 95.44 190 ARG A N 1
ATOM 1588 C CA . ARG A 1 190 ? -11.292 -9.836 3.394 1.00 95.44 190 ARG A CA 1
ATOM 1589 C C . ARG A 1 190 ? -10.764 -11.093 4.054 1.00 95.44 190 ARG A C 1
ATOM 1591 O O . ARG A 1 190 ? -11.117 -12.186 3.626 1.00 95.44 190 ARG A O 1
ATOM 1598 N N . LEU A 1 191 ? -9.941 -10.943 5.089 1.00 95.81 191 LEU A N 1
ATOM 1599 C CA . LEU A 1 191 ? -9.416 -12.079 5.847 1.00 95.81 191 LEU A CA 1
ATOM 1600 C C . LEU A 1 191 ? -10.542 -12.884 6.510 1.00 95.81 191 LEU A C 1
ATOM 1602 O O . LEU A 1 191 ? -10.449 -14.103 6.594 1.00 95.81 191 LEU A O 1
ATOM 1606 N N . GLN A 1 192 ? -11.624 -12.219 6.917 1.00 94.19 192 GLN A N 1
ATOM 1607 C CA . GLN A 1 192 ? -12.809 -12.850 7.503 1.00 94.19 192 GLN A CA 1
ATOM 1608 C C . GLN A 1 192 ? -13.851 -13.314 6.466 1.00 94.19 192 GLN A C 1
ATOM 1610 O O . GLN A 1 192 ? -14.860 -13.906 6.847 1.00 94.19 192 GLN A O 1
ATOM 1615 N N . GLY A 1 193 ? -13.660 -13.028 5.172 1.00 92.44 193 GLY A N 1
ATOM 1616 C CA . GLY A 1 193 ? -14.661 -13.294 4.130 1.00 92.44 193 GLY A CA 1
ATOM 1617 C C . GLY A 1 193 ? -15.947 -12.463 4.266 1.00 92.44 193 GLY A C 1
ATOM 1618 O O . GLY A 1 193 ? -16.983 -12.841 3.724 1.00 92.44 193 GLY A O 1
ATOM 1619 N N . ARG A 1 194 ? -15.897 -11.341 4.996 1.00 87.56 194 ARG A N 1
ATOM 1620 C CA . ARG A 1 194 ? -17.017 -10.429 5.277 1.00 87.56 194 ARG A CA 1
ATOM 1621 C C . ARG A 1 194 ? -16.912 -9.171 4.419 1.00 87.56 194 ARG A C 1
ATOM 1623 O O . ARG A 1 194 ? -16.713 -8.067 4.920 1.00 87.56 194 ARG A O 1
ATOM 1630 N N . GLU A 1 195 ? -17.007 -9.330 3.102 1.00 71.38 195 GLU A N 1
ATOM 1631 C CA . GLU A 1 195 ? -17.009 -8.183 2.189 1.00 71.38 195 GLU A CA 1
ATOM 1632 C C . GLU A 1 195 ? -18.342 -7.417 2.319 1.00 71.38 195 GLU A C 1
ATOM 1634 O O . GLU A 1 195 ? -19.383 -7.866 1.847 1.00 71.38 195 GLU A O 1
ATOM 1639 N N . GLY A 1 196 ? -18.329 -6.268 3.003 1.00 68.88 196 GLY A N 1
ATOM 1640 C CA . GLY A 1 196 ? -19.533 -5.488 3.305 1.00 68.88 196 GLY A CA 1
ATOM 1641 C C . GLY A 1 196 ? -19.230 -4.098 3.870 1.00 68.88 196 GLY A C 1
ATOM 1642 O O . GLY A 1 196 ? -18.075 -3.689 3.959 1.00 68.88 196 GLY A O 1
ATOM 1643 N N . SER A 1 197 ? -20.273 -3.350 4.247 1.00 74.69 197 SER A N 1
ATOM 1644 C CA . SER A 1 197 ? -20.150 -1.995 4.813 1.00 74.69 197 SER A CA 1
ATOM 1645 C C . SER A 1 197 ? -19.975 -1.977 6.337 1.00 74.69 197 SER A C 1
ATOM 1647 O O . SER A 1 197 ? -20.267 -0.961 6.971 1.00 74.69 197 SER A O 1
ATOM 1649 N N . GLU A 1 198 ? -19.581 -3.101 6.938 1.00 85.56 198 GLU A N 1
ATOM 1650 C CA . GLU A 1 198 ? -19.301 -3.151 8.370 1.00 85.56 198 GLU A CA 1
ATOM 1651 C C . GLU A 1 198 ? -18.089 -2.280 8.691 1.00 85.56 198 GLU A C 1
ATOM 1653 O O . GLU A 1 198 ? -17.126 -2.188 7.926 1.00 85.56 198 GLU A O 1
ATOM 1658 N N . ASP A 1 199 ? -18.151 -1.599 9.830 1.00 90.88 199 ASP A N 1
ATOM 1659 C CA . ASP A 1 199 ? -17.024 -0.810 10.285 1.00 90.88 199 ASP A CA 1
ATOM 1660 C C . ASP A 1 199 ? -16.055 -1.655 11.114 1.00 90.88 199 ASP A C 1
ATOM 1662 O O . ASP A 1 199 ? -16.352 -2.778 11.519 1.00 90.88 199 ASP A O 1
ATOM 1666 N N . LEU A 1 200 ? -14.878 -1.086 11.385 1.00 91.38 200 LEU A N 1
ATOM 1667 C CA . LEU A 1 200 ? -13.830 -1.784 12.123 1.00 91.38 200 LEU A CA 1
ATOM 1668 C C . LEU A 1 200 ? -14.317 -2.399 13.439 1.00 91.38 200 LEU A C 1
ATOM 1670 O O . LEU A 1 200 ? -13.904 -3.501 13.756 1.00 91.38 200 LEU A O 1
ATOM 1674 N N . TYR A 1 201 ? -15.169 -1.712 14.206 1.00 92.50 201 TYR A N 1
ATOM 1675 C CA . TYR A 1 201 ? -15.586 -2.208 15.519 1.00 92.50 201 TYR A CA 1
ATOM 1676 C C . TYR A 1 201 ? -16.443 -3.464 15.400 1.00 92.50 201 TYR A C 1
ATOM 1678 O O . TYR A 1 201 ? -16.258 -4.383 16.189 1.00 92.50 201 TYR A O 1
ATOM 1686 N N . ALA A 1 202 ? -17.353 -3.500 14.422 1.00 92.06 202 ALA A N 1
ATOM 1687 C CA . ALA A 1 202 ? -18.176 -4.675 14.161 1.00 92.06 202 ALA A CA 1
ATOM 1688 C C . ALA A 1 202 ? -17.328 -5.853 13.655 1.00 92.06 202 ALA A C 1
ATOM 1690 O O . ALA A 1 202 ? -17.427 -6.950 14.198 1.00 92.06 202 ALA A O 1
ATOM 1691 N N . LEU A 1 203 ? -16.435 -5.609 12.689 1.00 92.56 203 LEU A N 1
ATOM 1692 C CA . LEU A 1 203 ? -15.560 -6.648 12.127 1.00 92.56 203 LEU A CA 1
ATOM 1693 C C . LEU A 1 203 ? -14.573 -7.218 13.154 1.00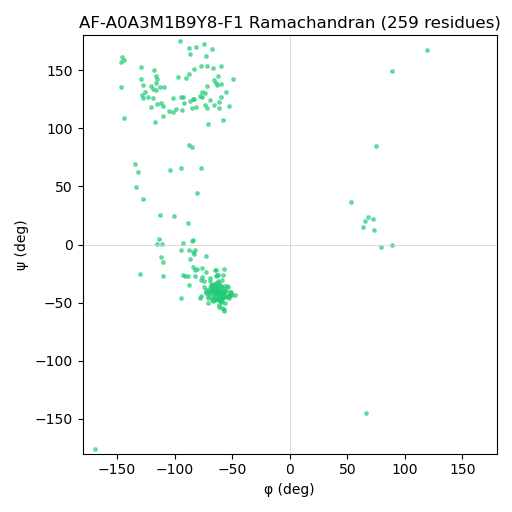 92.56 203 LEU A C 1
ATOM 1695 O O . LEU A 1 203 ? -14.273 -8.408 13.145 1.00 92.56 203 LEU A O 1
ATOM 1699 N N . ALA A 1 204 ? -14.053 -6.361 14.029 1.00 92.38 204 ALA A N 1
ATOM 1700 C CA . ALA A 1 204 ? -13.044 -6.704 15.026 1.00 92.38 204 ALA A CA 1
ATOM 1701 C C . ALA A 1 204 ? -13.633 -7.105 16.394 1.00 92.38 204 ALA A C 1
ATOM 1703 O O . ALA A 1 204 ? -12.869 -7.300 17.340 1.00 92.38 204 ALA A O 1
ATOM 1704 N N . GLY A 1 205 ? -14.967 -7.121 16.532 1.00 92.38 205 GLY A N 1
ATOM 1705 C CA . GLY A 1 205 ? -15.655 -7.389 17.799 1.00 92.38 205 GLY A CA 1
ATOM 1706 C C . GLY A 1 205 ? -15.190 -6.488 18.946 1.00 92.38 205 GLY A C 1
ATOM 1707 O O . GLY A 1 205 ? -15.060 -6.927 20.092 1.00 92.38 205 GLY A O 1
ATOM 1708 N N . LEU A 1 206 ? -14.888 -5.223 18.635 1.00 92.81 206 LEU A N 1
ATOM 1709 C CA . LEU A 1 206 ? -14.382 -4.246 19.596 1.00 92.81 206 LEU A CA 1
ATOM 1710 C C . LEU A 1 206 ? -15.523 -3.492 20.261 1.00 92.81 206 LEU A C 1
ATOM 1712 O O . LEU A 1 206 ? -16.509 -3.090 19.636 1.00 92.81 206 LEU A O 1
ATOM 1716 N N . ARG A 1 207 ? -15.334 -3.197 21.543 1.00 92.19 207 ARG A N 1
ATOM 1717 C CA . ARG A 1 207 ? -16.272 -2.385 22.305 1.00 92.19 207 ARG A CA 1
ATOM 1718 C C . ARG A 1 207 ? -16.196 -0.932 21.861 1.00 92.19 207 ARG A C 1
ATOM 1720 O O . ARG A 1 207 ? -15.123 -0.343 21.718 1.00 92.19 207 ARG A O 1
ATOM 1727 N N . ARG A 1 208 ? -17.369 -0.327 21.699 1.00 89.81 208 ARG A N 1
ATOM 1728 C CA . ARG A 1 208 ? -17.512 1.121 21.545 1.00 89.81 208 ARG A CA 1
ATOM 1729 C C . ARG A 1 208 ? -17.625 1.769 22.912 1.00 89.81 208 ARG A C 1
ATOM 1731 O O . ARG A 1 208 ? -18.214 1.199 23.830 1.00 89.81 208 ARG A O 1
ATOM 1738 N N . LEU A 1 209 ? -17.090 2.980 23.033 1.00 87.62 209 LEU A N 1
ATOM 1739 C CA . LEU A 1 209 ? -17.428 3.811 24.179 1.00 87.62 209 LEU A CA 1
ATOM 1740 C C . LEU A 1 209 ? -18.932 4.120 24.129 1.00 87.62 209 LEU A C 1
ATOM 1742 O O . LEU A 1 209 ? -19.445 4.401 23.041 1.00 87.62 209 LEU A O 1
ATOM 1746 N N . PRO A 1 210 ? -19.638 4.049 25.269 1.00 88.31 210 PRO A N 1
ATOM 1747 C CA . PRO A 1 210 ? -21.051 4.389 25.309 1.00 88.31 210 PRO A CA 1
ATOM 1748 C C . PRO A 1 210 ? -21.238 5.858 24.925 1.00 88.31 210 PRO A C 1
ATOM 1750 O O . PRO A 1 210 ? -20.402 6.705 25.257 1.00 88.31 210 PRO A O 1
ATOM 1753 N N . ALA A 1 211 ? -22.338 6.162 24.237 1.00 90.50 211 ALA A N 1
ATOM 1754 C CA . ALA A 1 211 ? -22.733 7.544 23.999 1.00 90.50 211 ALA A CA 1
ATOM 1755 C C . ALA A 1 211 ? -22.957 8.236 25.348 1.00 90.50 211 ALA A C 1
ATOM 1757 O O . ALA A 1 211 ? -23.527 7.638 26.261 1.00 90.50 211 ALA A O 1
ATOM 1758 N N . ARG A 1 212 ? -22.492 9.478 25.481 1.00 93.94 212 ARG A N 1
ATOM 1759 C CA . ARG A 1 212 ? -22.598 10.258 26.717 1.00 93.94 212 ARG A CA 1
ATOM 1760 C C . ARG A 1 212 ? -23.473 11.480 26.484 1.00 93.94 212 ARG A C 1
ATOM 1762 O O . ARG A 1 212 ? -23.426 12.071 25.407 1.00 93.94 212 ARG A O 1
ATOM 1769 N N . LEU A 1 213 ? -24.244 11.862 27.495 1.00 93.06 213 LEU A N 1
ATOM 1770 C CA . LEU A 1 213 ? -24.973 13.126 27.531 1.00 93.06 213 LEU A CA 1
ATOM 1771 C C . LEU A 1 213 ? -24.434 13.978 28.671 1.00 93.06 213 LEU A C 1
ATOM 1773 O O . LEU A 1 213 ? -24.174 13.484 29.772 1.00 93.06 213 LEU A O 1
ATOM 1777 N N . ARG A 1 214 ? -24.286 15.273 28.393 1.00 93.00 214 ARG A N 1
ATOM 1778 C CA . ARG A 1 214 ? -23.991 16.276 29.407 1.00 93.00 214 ARG A CA 1
ATOM 1779 C C . ARG A 1 214 ? -25.300 16.862 29.915 1.00 93.00 214 ARG A C 1
ATOM 1781 O O . ARG A 1 214 ? -26.128 17.309 29.127 1.00 93.00 214 ARG A O 1
ATOM 1788 N N . LEU A 1 215 ? -25.475 16.852 31.227 1.00 91.50 215 LEU A N 1
ATOM 1789 C CA . LEU A 1 215 ? -26.655 17.341 31.920 1.00 91.50 215 LEU A CA 1
ATOM 1790 C C . LEU A 1 215 ? -26.257 18.487 32.837 1.00 91.50 215 LEU A C 1
ATOM 1792 O O . LEU A 1 215 ? -25.311 18.367 33.618 1.00 91.50 215 LEU A O 1
ATOM 1796 N N . ARG A 1 216 ? -27.038 19.567 32.798 1.00 92.38 216 ARG A N 1
ATOM 1797 C CA . ARG A 1 216 ? -26.984 20.614 33.816 1.00 92.38 216 ARG A CA 1
ATOM 1798 C C . ARG A 1 216 ? -28.264 20.619 34.623 1.00 92.38 216 ARG A C 1
ATOM 1800 O O . ARG A 1 216 ? -29.353 20.804 34.088 1.00 92.38 216 ARG A O 1
ATOM 1807 N N . PHE A 1 217 ? -28.121 20.441 35.927 1.00 91.62 217 PHE A N 1
ATOM 1808 C CA . PHE A 1 217 ? -29.238 20.559 36.852 1.00 91.62 217 PHE A CA 1
ATOM 1809 C C . PHE A 1 217 ? -29.383 22.026 37.212 1.00 91.62 217 PHE A C 1
ATOM 1811 O O . PHE A 1 217 ? -28.447 22.606 37.748 1.00 91.62 217 PHE A O 1
ATOM 1818 N N . LEU A 1 218 ? -30.512 22.651 36.890 1.00 91.19 218 LEU A N 1
ATOM 1819 C CA . LEU A 1 218 ? -30.739 24.076 37.167 1.00 91.19 218 LEU A CA 1
ATOM 1820 C C . LEU A 1 218 ? -31.395 24.300 38.537 1.00 91.19 218 LEU A C 1
ATOM 1822 O O . LEU A 1 218 ? -31.164 25.323 39.175 1.00 91.19 218 LEU A O 1
ATOM 1826 N N . ASP A 1 219 ? -32.154 23.315 39.016 1.00 91.38 219 ASP A N 1
ATOM 1827 C CA . ASP A 1 219 ? -32.838 23.361 40.306 1.00 91.38 219 ASP A CA 1
ATOM 1828 C C . ASP A 1 219 ? -31.876 23.096 41.480 1.00 91.38 219 ASP A C 1
ATOM 1830 O O . ASP A 1 219 ? -31.154 22.094 41.508 1.00 91.38 219 ASP A O 1
ATOM 1834 N N . ALA A 1 220 ? -31.871 23.992 42.471 1.00 90.69 220 ALA A N 1
ATOM 1835 C CA . ALA A 1 220 ? -30.974 23.908 43.623 1.00 90.69 220 ALA A CA 1
ATOM 1836 C C . ALA A 1 220 ? -31.283 22.717 44.548 1.00 90.69 220 ALA A C 1
ATOM 1838 O O . ALA A 1 220 ? -30.357 22.107 45.083 1.00 90.69 220 ALA A O 1
ATOM 1839 N N . ASN A 1 221 ? -32.555 22.337 44.708 1.00 90.94 221 ASN A N 1
ATOM 1840 C CA . ASN A 1 221 ? -32.938 21.195 45.541 1.00 90.94 221 ASN A CA 1
ATOM 1841 C C . ASN A 1 221 ? -32.510 19.877 44.886 1.00 90.94 221 ASN A C 1
ATOM 1843 O O . ASN A 1 221 ? -32.022 18.968 45.562 1.00 90.94 221 ASN A O 1
ATOM 1847 N N . LEU A 1 222 ? -32.634 19.787 43.561 1.00 88.75 222 LEU A N 1
ATOM 1848 C CA . LEU A 1 222 ? -32.159 18.651 42.784 1.00 88.75 222 LEU A CA 1
ATOM 1849 C C . LEU A 1 222 ? -30.632 18.530 42.846 1.00 88.75 222 LEU A C 1
ATOM 1851 O O . LEU A 1 222 ? -30.123 17.430 43.052 1.00 88.75 222 LEU A O 1
ATOM 1855 N N . ARG A 1 223 ? -29.900 19.653 42.772 1.00 91.06 223 ARG A N 1
ATOM 1856 C CA . ARG A 1 223 ? -28.446 19.664 43.013 1.00 91.06 223 ARG A CA 1
ATOM 1857 C C . ARG A 1 223 ? -28.103 19.147 44.406 1.00 91.06 223 ARG A C 1
ATOM 1859 O O . ARG A 1 223 ? -27.227 18.298 44.524 1.00 91.06 223 ARG A O 1
ATOM 1866 N N . CYS A 1 224 ? -28.800 19.597 45.453 1.00 90.19 224 CYS A N 1
ATOM 1867 C CA . CYS A 1 224 ? -28.582 19.110 46.820 1.00 90.19 224 CYS A CA 1
ATOM 1868 C C . CYS A 1 224 ? -28.761 17.587 46.927 1.00 90.19 224 CYS A C 1
ATOM 1870 O O . CYS A 1 224 ? -27.946 16.920 47.563 1.00 90.19 224 CYS A O 1
ATOM 1872 N N . ARG A 1 225 ? -29.768 17.017 46.249 1.00 87.62 225 ARG A N 1
ATOM 1873 C CA . ARG A 1 225 ? -29.970 15.557 46.180 1.00 87.62 225 ARG A CA 1
ATOM 1874 C C . ARG A 1 225 ? -28.828 14.806 45.488 1.00 87.62 225 ARG A C 1
ATOM 1876 O O . ARG A 1 225 ? -28.634 13.629 45.766 1.00 87.62 225 ARG A O 1
ATOM 1883 N N . LEU A 1 226 ? -28.095 15.468 44.598 1.00 86.94 226 LEU A N 1
ATOM 1884 C CA . LEU A 1 226 ? -26.969 14.913 43.841 1.00 86.94 226 LEU A CA 1
ATOM 1885 C C . LEU A 1 226 ? -25.610 15.307 44.443 1.00 86.94 226 LEU A C 1
ATOM 1887 O O . LEU A 1 226 ? -24.608 15.377 43.735 1.00 86.94 226 LEU A O 1
ATOM 1891 N N . GLY A 1 227 ? -25.565 15.620 45.742 1.00 88.75 227 GLY A N 1
ATOM 1892 C CA . GLY A 1 227 ? -24.321 15.993 46.423 1.00 88.75 227 GLY A CA 1
ATOM 1893 C C . GLY A 1 227 ? -23.740 17.333 45.960 1.00 88.75 227 GLY A C 1
ATOM 1894 O O . GLY A 1 227 ? -22.540 17.557 46.073 1.00 88.75 227 GLY A O 1
ATOM 1895 N N . GLY A 1 228 ? -24.578 18.219 45.415 1.00 89.75 228 GLY A N 1
ATOM 1896 C CA . GLY A 1 228 ? -24.188 19.533 44.900 1.00 89.75 228 GLY A CA 1
ATOM 1897 C C . GLY A 1 228 ? -23.757 19.539 43.431 1.00 89.75 228 GLY A C 1
ATOM 1898 O O . GLY A 1 228 ? -23.451 20.609 42.902 1.00 89.75 228 GLY A O 1
ATOM 1899 N N . LEU A 1 229 ? -23.756 18.388 42.749 1.00 90.06 229 LEU A N 1
ATOM 1900 C CA . LEU A 1 229 ? -23.396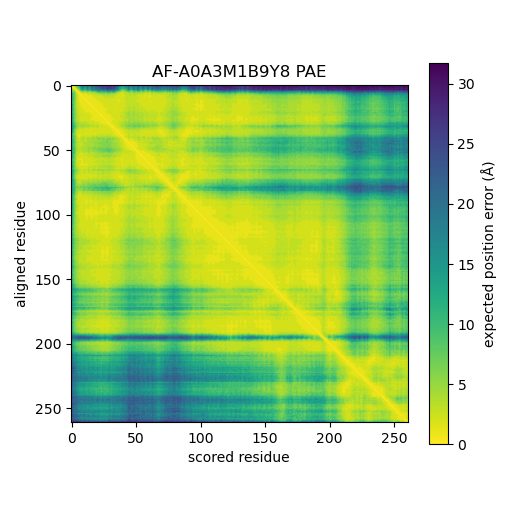 18.304 41.334 1.00 90.06 229 LEU A CA 1
ATOM 1901 C C . LEU A 1 229 ? -24.418 19.047 40.462 1.00 90.06 229 LEU A C 1
ATOM 1903 O O . LEU A 1 229 ? -25.603 18.721 40.443 1.00 90.06 229 LEU A O 1
ATOM 1907 N N . GLY A 1 230 ? -23.944 20.057 39.731 1.00 90.62 230 GLY A N 1
ATOM 1908 C CA . GLY A 1 230 ? -24.764 20.873 38.830 1.00 90.62 230 GLY A CA 1
ATOM 1909 C C . GLY A 1 230 ? -24.480 20.667 37.345 1.00 90.62 230 GLY A C 1
ATOM 1910 O O . GLY A 1 230 ? -25.290 21.086 36.526 1.00 90.62 230 GLY A O 1
ATOM 1911 N N . ASP A 1 231 ? -23.357 20.040 37.003 1.00 92.50 231 ASP A N 1
ATOM 1912 C CA . ASP A 1 231 ? -22.901 19.802 35.635 1.00 92.50 231 ASP A CA 1
ATOM 1913 C C . ASP A 1 231 ? -22.214 18.438 35.598 1.00 92.50 231 ASP A C 1
ATOM 1915 O O . ASP A 1 231 ? -21.162 18.247 36.214 1.00 92.50 231 ASP A O 1
ATOM 1919 N N . ILE A 1 232 ? -22.865 17.471 34.960 1.00 91.56 232 ILE A N 1
ATOM 1920 C CA . ILE A 1 232 ? -22.395 16.091 34.884 1.00 91.56 232 ILE A CA 1
ATOM 1921 C C . ILE A 1 232 ? -22.402 15.620 33.442 1.00 91.56 232 ILE A C 1
ATOM 1923 O O . ILE A 1 232 ? -23.222 16.043 32.633 1.00 91.56 232 ILE A O 1
ATOM 1927 N N . GLU A 1 233 ? -21.527 14.677 33.133 1.00 93.81 233 GLU A N 1
ATOM 1928 C CA . GLU A 1 233 ? -21.569 13.946 31.878 1.00 93.81 233 GLU A CA 1
ATOM 1929 C C . GLU A 1 233 ? -21.545 12.456 32.191 1.00 93.81 233 GLU A C 1
ATOM 1931 O O . GLU A 1 233 ? -20.652 11.992 32.903 1.00 93.81 233 GLU A O 1
ATOM 1936 N N . ALA A 1 234 ? -22.510 11.708 31.666 1.00 92.75 234 ALA A N 1
ATOM 1937 C CA . ALA A 1 234 ? -22.654 10.280 31.926 1.00 92.75 234 ALA A CA 1
ATOM 1938 C C . ALA A 1 234 ? -23.143 9.537 30.672 1.00 92.75 234 ALA A C 1
ATOM 1940 O O . ALA A 1 234 ? -23.680 10.170 29.758 1.00 92.75 234 ALA A O 1
ATOM 1941 N N . PRO A 1 235 ? -22.925 8.212 30.584 1.00 94.88 235 PRO A N 1
ATOM 1942 C CA . PRO A 1 235 ? -23.534 7.375 29.558 1.00 94.88 235 PRO A CA 1
ATOM 1943 C C . PRO A 1 235 ? -25.048 7.592 29.451 1.00 94.88 235 PRO A C 1
ATOM 1945 O O . PRO A 1 235 ? -25.730 7.762 30.459 1.00 94.88 235 PRO A O 1
ATOM 1948 N N . VAL A 1 236 ? -25.570 7.565 28.224 1.00 93.00 236 VAL A N 1
ATOM 1949 C CA . VAL A 1 236 ? -27.007 7.713 27.940 1.00 93.00 236 VAL A CA 1
ATOM 1950 C C . VAL A 1 236 ? -27.826 6.695 28.728 1.00 93.00 236 VAL A C 1
ATOM 1952 O O . VAL A 1 236 ? -28.832 7.066 29.322 1.00 93.00 236 VAL A O 1
ATOM 1955 N N . ASP A 1 237 ? -27.373 5.442 28.769 1.00 91.94 237 ASP A N 1
ATOM 1956 C CA . ASP A 1 237 ? -28.086 4.359 29.453 1.00 91.94 237 ASP A CA 1
ATOM 1957 C C . ASP A 1 237 ? -28.139 4.583 30.972 1.00 91.94 237 ASP A C 1
ATOM 1959 O O . ASP A 1 237 ? -29.185 4.384 31.588 1.00 91.94 237 ASP A O 1
ATOM 1963 N N . ASP A 1 238 ? -27.051 5.087 31.567 1.00 91.88 238 ASP A N 1
ATOM 1964 C CA . ASP A 1 238 ? -27.011 5.439 32.991 1.00 91.88 238 ASP A CA 1
ATOM 1965 C C . ASP A 1 238 ? -27.992 6.578 33.290 1.00 91.88 238 ASP A C 1
ATOM 1967 O O . ASP A 1 238 ? -28.714 6.537 34.283 1.00 91.88 238 ASP A O 1
ATOM 1971 N N . ILE A 1 239 ? -28.054 7.581 32.409 1.00 89.88 239 ILE A N 1
ATOM 1972 C CA . ILE A 1 239 ? -28.981 8.712 32.529 1.00 89.88 239 ILE A CA 1
ATOM 1973 C C . ILE A 1 239 ? -30.431 8.258 32.374 1.00 89.88 239 ILE A C 1
ATOM 1975 O O . ILE A 1 239 ? -31.291 8.716 33.120 1.00 89.88 239 ILE A O 1
ATOM 1979 N N . ALA A 1 240 ? -30.709 7.354 31.436 1.00 88.81 240 ALA A N 1
ATOM 1980 C CA . ALA A 1 240 ? -32.044 6.804 31.226 1.00 88.81 240 ALA A CA 1
ATOM 1981 C C . ALA A 1 240 ? -32.541 5.996 32.437 1.00 88.81 240 ALA A C 1
ATOM 1983 O O . ALA A 1 240 ? -33.746 5.912 32.661 1.00 88.81 240 ALA A O 1
ATOM 1984 N N . ALA A 1 241 ? -31.623 5.431 33.228 1.00 90.25 241 ALA A N 1
ATOM 1985 C CA . ALA A 1 241 ? -31.934 4.720 34.463 1.00 90.25 241 ALA A CA 1
ATOM 1986 C C . ALA A 1 241 ? -32.116 5.641 35.687 1.00 90.25 241 ALA A C 1
ATOM 1988 O O . ALA A 1 241 ? -32.518 5.164 36.751 1.00 90.25 241 ALA A O 1
ATOM 1989 N N . LEU A 1 242 ? -31.817 6.942 35.578 1.00 86.06 242 LEU A N 1
ATOM 1990 C CA . LEU A 1 242 ? -31.964 7.878 36.691 1.00 86.06 242 LEU A CA 1
ATOM 1991 C C . LEU A 1 242 ? -33.442 8.166 36.984 1.00 86.06 242 LEU A C 1
ATOM 1993 O O . LEU A 1 242 ? -34.138 8.799 36.193 1.00 86.06 242 LEU A O 1
ATOM 1997 N N . ASP A 1 243 ? -33.886 7.800 38.186 1.00 85.31 243 ASP A N 1
ATOM 1998 C CA . ASP A 1 243 ? -35.196 8.188 38.712 1.00 85.31 243 ASP A CA 1
ATOM 1999 C C . ASP A 1 243 ? -35.125 9.578 39.369 1.00 85.31 243 ASP A C 1
ATOM 2001 O O . ASP A 1 243 ? -34.894 9.748 40.575 1.00 85.31 243 ASP A O 1
ATOM 2005 N N . LEU A 1 244 ? -35.239 10.609 38.532 1.00 83.94 244 LEU A N 1
ATOM 2006 C CA . LEU A 1 244 ? -35.240 12.006 38.957 1.00 83.94 244 LEU A CA 1
ATOM 2007 C C . LEU A 1 244 ? -36.641 12.603 38.783 1.00 83.94 244 LEU A C 1
ATOM 2009 O O . LEU A 1 244 ? -37.242 12.442 37.722 1.00 83.94 244 LEU A O 1
ATOM 2013 N N . PRO A 1 245 ? -37.153 13.367 39.768 1.00 87.06 245 PRO A N 1
ATOM 2014 C CA . PRO A 1 245 ? -38.451 14.030 39.665 1.00 87.06 245 PRO A CA 1
ATOM 2015 C C . PRO A 1 245 ? -38.344 15.287 38.784 1.00 87.06 245 PRO A C 1
ATOM 2017 O O . PRO A 1 245 ? -38.448 16.417 39.261 1.00 87.06 245 PRO A O 1
ATOM 2020 N N . LEU A 1 246 ? -38.060 15.100 37.496 1.00 86.81 246 LEU A N 1
ATOM 2021 C CA . LEU A 1 246 ? -37.893 16.186 36.537 1.00 86.81 246 LEU A CA 1
ATOM 2022 C C . LEU A 1 246 ? -39.267 16.666 36.061 1.00 86.81 246 LEU A C 1
ATOM 2024 O O . LEU A 1 246 ? -40.011 15.916 35.438 1.00 86.81 246 LEU A O 1
ATOM 2028 N N . ALA A 1 247 ? -39.595 17.931 36.323 1.00 89.50 247 ALA A N 1
ATOM 2029 C CA . ALA A 1 247 ? -40.814 18.555 35.800 1.00 89.50 247 ALA A CA 1
ATOM 2030 C C . ALA A 1 247 ? -40.605 19.198 34.417 1.00 89.50 247 ALA A C 1
ATOM 2032 O O . ALA A 1 247 ? -41.546 19.326 33.638 1.00 89.50 247 ALA A O 1
ATOM 2033 N N . CYS A 1 248 ? -39.376 19.624 34.115 1.00 91.06 248 CYS A N 1
ATOM 2034 C CA . CYS A 1 248 ? -39.024 20.302 32.875 1.00 91.06 248 CYS A CA 1
ATOM 2035 C C . CYS A 1 248 ? -37.601 19.922 32.458 1.00 91.06 248 CYS A C 1
ATOM 2037 O O . CYS A 1 248 ? -36.692 19.899 33.289 1.00 91.06 248 CYS A O 1
ATOM 2039 N N . VAL A 1 249 ? -37.420 19.631 31.171 1.00 91.31 249 VAL A N 1
ATOM 2040 C CA . VAL A 1 249 ? -36.126 19.309 30.568 1.00 91.31 249 VAL A CA 1
ATOM 2041 C C . VAL A 1 249 ? -35.937 20.202 29.352 1.00 91.31 249 VAL A C 1
ATOM 2043 O O . VAL A 1 249 ? -36.799 20.261 28.477 1.00 91.31 249 VAL A O 1
ATOM 2046 N N . PHE A 1 250 ? -34.792 20.873 29.293 1.00 91.69 250 PHE A N 1
ATOM 2047 C CA . PHE A 1 250 ? -34.373 21.640 28.128 1.00 91.69 250 PHE A CA 1
ATOM 2048 C C . PHE A 1 250 ? -33.338 20.830 27.348 1.00 91.69 250 PHE A C 1
ATOM 2050 O O . PHE A 1 250 ? -32.327 20.411 27.909 1.00 91.69 250 PHE A O 1
ATOM 2057 N N . ILE A 1 251 ? -33.585 20.621 26.054 1.00 93.06 251 ILE A N 1
ATOM 2058 C CA . ILE A 1 251 ? -32.620 20.009 25.137 1.00 93.06 251 ILE A CA 1
ATOM 2059 C C . ILE A 1 251 ? -31.942 21.141 24.377 1.00 93.06 251 ILE A C 1
ATOM 2061 O O . ILE A 1 251 ? -32.596 21.883 23.645 1.00 93.06 251 ILE A O 1
ATOM 2065 N N . VAL A 1 252 ? -30.635 21.285 24.573 1.00 93.00 252 VAL A N 1
ATOM 2066 C CA . VAL A 1 252 ? -29.839 22.352 23.965 1.00 93.00 252 VAL A CA 1
ATOM 2067 C C . VAL A 1 252 ? -28.751 21.718 23.108 1.00 93.00 252 VAL A C 1
ATOM 2069 O O . VAL A 1 252 ? -27.909 20.987 23.617 1.00 93.00 252 VAL A O 1
ATOM 2072 N N . GLU A 1 253 ? -28.774 21.993 21.805 1.00 92.06 253 GLU A N 1
ATOM 2073 C CA . GLU A 1 253 ? -27.809 21.435 20.846 1.00 92.06 253 GLU A CA 1
ATOM 2074 C C . GLU A 1 253 ? -26.416 22.070 20.995 1.00 92.06 253 GLU A C 1
ATOM 2076 O O . GLU A 1 253 ? -25.392 21.394 20.908 1.00 92.06 253 GLU A O 1
ATOM 2081 N N . ASN A 1 254 ? -26.362 23.382 21.247 1.00 92.50 254 ASN A N 1
ATOM 2082 C CA . ASN A 1 254 ? -25.104 24.111 21.363 1.00 92.50 254 ASN A CA 1
ATOM 2083 C C . ASN A 1 254 ? -24.541 24.050 22.792 1.00 92.50 254 ASN A C 1
ATOM 2085 O O . ASN A 1 254 ? -25.177 24.512 23.741 1.00 92.50 254 ASN A O 1
ATOM 2089 N N . LEU A 1 255 ? -23.306 23.557 22.934 1.00 90.50 255 LEU A N 1
ATOM 2090 C CA . LEU A 1 255 ? -22.646 23.415 24.236 1.00 90.50 255 LEU A CA 1
ATOM 2091 C C . LEU A 1 255 ? -22.494 24.749 24.981 1.00 90.50 255 LEU A C 1
ATOM 2093 O O . LEU A 1 255 ? -22.756 24.799 26.178 1.00 90.50 255 LEU A O 1
ATOM 2097 N N . GLN A 1 256 ? -22.095 25.833 24.310 1.00 92.38 256 GLN A N 1
ATOM 2098 C CA . GLN A 1 256 ? -21.908 27.128 24.977 1.00 92.38 256 GLN A CA 1
ATOM 2099 C C . GLN A 1 256 ? -23.237 27.692 25.481 1.00 92.38 256 GLN A C 1
ATOM 2101 O O . GLN A 1 256 ? -23.303 28.170 26.610 1.00 92.38 256 GLN A O 1
ATOM 2106 N N . THR A 1 257 ? -24.305 27.573 24.687 1.00 90.94 257 THR A N 1
ATOM 2107 C CA . THR A 1 257 ? -25.659 27.929 25.127 1.00 90.94 257 THR A CA 1
ATOM 2108 C C . THR A 1 257 ? -26.078 27.083 26.324 1.00 90.94 257 THR A C 1
ATOM 2110 O O . THR A 1 257 ? -26.554 27.625 27.316 1.00 90.94 257 THR A O 1
ATOM 2113 N N . GLY A 1 258 ? -25.834 25.770 26.276 1.00 88.00 258 GLY A N 1
ATOM 2114 C CA . GLY A 1 258 ? -26.122 24.862 27.382 1.00 88.00 258 GLY A CA 1
ATOM 2115 C C . GLY A 1 258 ? -25.377 25.230 28.666 1.00 88.00 258 GLY A C 1
ATOM 2116 O O . GLY A 1 258 ? -25.956 25.135 29.742 1.00 88.00 258 GLY A O 1
ATOM 2117 N N . LEU A 1 259 ? -24.128 25.703 28.576 1.00 87.44 259 LEU A N 1
ATOM 2118 C CA . LEU A 1 259 ? -23.315 26.156 29.716 1.00 87.44 259 LEU A CA 1
ATOM 2119 C C . LEU A 1 259 ? -23.705 27.546 30.251 1.00 87.44 259 LEU A C 1
ATOM 2121 O O . LEU A 1 259 ? -23.378 27.859 31.394 1.00 87.44 259 LEU A O 1
ATOM 2125 N N . ALA A 1 260 ? -24.392 28.364 29.454 1.00 85.88 260 ALA A N 1
ATOM 2126 C CA . ALA A 1 260 ? -24.832 29.706 29.842 1.00 85.88 260 ALA A CA 1
ATOM 2127 C C . ALA A 1 260 ? -26.188 29.735 30.575 1.00 85.88 260 ALA A C 1
ATOM 2129 O O . ALA A 1 260 ? -26.543 30.772 31.133 1.00 85.88 260 ALA A O 1
ATOM 2130 N N . PHE A 1 261 ? -26.933 28.623 30.556 1.00 70.81 261 PHE A N 1
ATOM 2131 C CA . PHE A 1 261 ? -28.211 28.452 31.264 1.00 70.81 261 PHE A CA 1
ATOM 2132 C C . PHE A 1 261 ? -28.101 28.512 32.797 1.00 70.81 261 PHE A C 1
ATOM 2134 O O . PHE A 1 261 ? -27.012 28.202 33.346 1.00 70.81 261 PHE A O 1
#

Radius of gyration: 32.04 Å; Cα contacts (8 Å, |Δi|>4): 282; chains: 1; bounding box: 69×47×96 Å